Protein AF-A0A1B0A9K8-F1 (afdb_monomer_lite)

pLDDT: mean 72.8, std 22.55, range [23.31, 94.94]

InterPro domains:
  IPR026983 Dynein heavy chain [PTHR10676] (11-129)
  IPR027417 P-loop containing nucleoside triphosphate hydrolase [G3DSA:3.40.50.300] (1-230)

Secondary structure (DSSP, 8-state):
-HHHHHTSTTEEEEEEE--TT--HHHHHHHHHHHEEEEEETTEEEEEESSSEEEEEEETGGGS---TTS--HHHHHHHHHHHHSEEEE---GGGS----------------------------------------------EEEEE-SEEEEE------SSSSTTTTGGGS-HHHHHHS-----PPPPHHHHHHHHHHHHHHHHT---SSSS---SSTT--HHHHHHHHHHHHHHHHHHTT-

Foldseek 3Di:
DVVVQVVDPFEAEAEAEDAQPDDLVVVVVSQPVQWDWDQDPVGIETEGPTQAYEYEYEAPLRYHADPVLDGNNLVSVLCCVPVQWDWDQPDPVPDPPPPDDDDDDDDDDDDDDDDDDDDDDDDDDDPPDPPVPVPPPCSPGDIYGYPRYHYHYDHDQDPPDPDRCVSVSSHDVSSVVVDDDDDDDDDDLVVQLVVQLVVCCCQQVNDPDPDDDPRPDPDDDSVNSSVVSVVVSVVVVVVVVD

Sequence (242 aa):
MRYAVQEMNGYDLVVINCSGQMTPAYVLHCIKQNCIAVSGARGREYKPRQQRLVVFLKNLDLCYLDTWQCNAIVELLQQIVQRQGFYNVTDYTTAPTTTNSTAATAATTTTTSSNIADKAANNASSRSNRGSSNINNNNNLEWINVSGLQICGSISETTASATANATLLKIAPRYLAINHQVRIANPSPADMLTVLQHSLEPLLVGQSGSGRSAAHFKGFTSQTVQYIAEGLMDFSTKVCKQ

Organism: Glossina pallidipes (NCBI:txid7398)

Radius of gyration: 29.92 Å; chains: 1; bounding box: 94×53×63 Å

Structure (mmCIF, N/CA/C/O backbone):
data_AF-A0A1B0A9K8-F1
#
_entry.id   AF-A0A1B0A9K8-F1
#
loop_
_atom_site.group_PDB
_atom_site.id
_atom_site.type_symbol
_atom_site.label_atom_id
_atom_site.label_alt_id
_atom_site.label_comp_id
_atom_site.label_asym_id
_atom_site.label_entity_id
_atom_site.label_seq_id
_atom_site.pdbx_PDB_ins_code
_atom_site.Cartn_x
_atom_site.Cartn_y
_atom_site.Cartn_z
_atom_site.occupancy
_atom_site.B_iso_or_equiv
_atom_site.auth_seq_id
_atom_site.auth_comp_id
_atom_site.auth_asym_id
_atom_site.auth_atom_id
_atom_site.pdbx_PDB_model_num
ATOM 1 N N . MET A 1 1 ? -7.942 -4.304 2.913 1.00 76.94 1 MET A N 1
ATOM 2 C CA . MET A 1 1 ? -7.008 -4.743 1.849 1.00 76.94 1 MET A CA 1
ATOM 3 C C . MET A 1 1 ? -6.770 -6.245 1.850 1.00 76.94 1 MET A C 1
ATOM 5 O O . MET A 1 1 ? -7.175 -6.855 0.881 1.00 76.94 1 MET A O 1
ATOM 9 N N . ARG A 1 2 ? -6.187 -6.867 2.892 1.00 85.75 2 ARG A N 1
ATOM 10 C CA . ARG A 1 2 ? -5.963 -8.333 2.896 1.00 85.75 2 ARG A CA 1
ATOM 11 C C . ARG A 1 2 ? -7.240 -9.144 2.636 1.00 85.75 2 ARG A C 1
ATOM 13 O O . ARG A 1 2 ? -7.254 -9.914 1.690 1.00 85.75 2 ARG A O 1
ATOM 20 N N . TYR A 1 3 ? -8.307 -8.884 3.395 1.00 86.94 3 TYR A N 1
ATOM 21 C CA . TYR A 1 3 ? -9.610 -9.528 3.186 1.00 86.94 3 TYR A CA 1
ATOM 22 C C . TYR A 1 3 ? -10.175 -9.276 1.779 1.00 86.94 3 TYR A C 1
ATOM 24 O O . TYR A 1 3 ? -10.497 -10.217 1.074 1.00 86.94 3 TYR A O 1
ATOM 32 N N . ALA A 1 4 ? -10.170 -8.022 1.316 1.00 84.69 4 ALA A N 1
ATOM 33 C CA . ALA A 1 4 ? -10.658 -7.674 -0.022 1.00 84.69 4 ALA A CA 1
ATOM 34 C C . ALA A 1 4 ? -9.895 -8.374 -1.165 1.00 84.69 4 ALA A C 1
ATOM 36 O O . ALA A 1 4 ? -10.488 -8.703 -2.182 1.00 84.69 4 ALA A O 1
ATOM 37 N N . VAL A 1 5 ? -8.583 -8.605 -1.025 1.00 85.44 5 VAL A N 1
ATOM 38 C CA . VAL A 1 5 ? -7.808 -9.329 -2.048 1.00 85.44 5 VAL A CA 1
ATOM 39 C C . VAL A 1 5 ? -8.033 -10.838 -1.966 1.00 85.44 5 VAL A C 1
ATOM 41 O O . VAL A 1 5 ? -8.031 -11.489 -3.001 1.00 85.44 5 VAL A O 1
ATOM 44 N N . GLN A 1 6 ? -8.296 -11.389 -0.778 1.00 85.75 6 GLN A N 1
ATOM 45 C CA . GLN A 1 6 ? -8.657 -12.804 -0.627 1.00 85.75 6 GLN A CA 1
ATOM 46 C C . GLN A 1 6 ? -9.980 -13.161 -1.316 1.00 85.75 6 GLN A C 1
ATOM 48 O O . GLN A 1 6 ? -10.138 -14.293 -1.759 1.00 85.75 6 GLN A O 1
ATOM 53 N N . GLU A 1 7 ? -10.909 -12.212 -1.431 1.00 86.81 7 GLU A N 1
ATOM 54 C CA . GLU A 1 7 ? -12.176 -12.409 -2.149 1.00 86.81 7 GLU A CA 1
ATOM 55 C C . GLU A 1 7 ? -12.013 -12.401 -3.679 1.00 86.81 7 GLU A C 1
ATOM 57 O O . GLU A 1 7 ? -12.891 -12.874 -4.400 1.00 86.81 7 GLU A O 1
ATOM 62 N N . MET A 1 8 ? -10.896 -11.881 -4.199 1.00 88.00 8 MET A N 1
ATOM 63 C CA . MET A 1 8 ? -10.651 -11.793 -5.637 1.00 88.00 8 MET A CA 1
ATOM 64 C C . MET A 1 8 ? -9.834 -12.989 -6.137 1.00 88.00 8 MET A C 1
ATOM 66 O O . MET A 1 8 ? -8.641 -13.115 -5.862 1.00 88.00 8 MET A O 1
ATOM 70 N N . ASN A 1 9 ? -10.445 -13.844 -6.958 1.00 85.19 9 ASN A N 1
ATOM 71 C CA . ASN A 1 9 ? -9.739 -14.975 -7.562 1.00 85.19 9 ASN A CA 1
ATOM 72 C C . ASN A 1 9 ? -8.666 -14.510 -8.564 1.00 85.19 9 ASN A C 1
ATOM 74 O O . ASN A 1 9 ? -8.931 -13.678 -9.430 1.00 85.19 9 ASN A O 1
ATOM 78 N N . GLY A 1 10 ? -7.466 -15.097 -8.482 1.00 84.44 10 GLY A N 1
ATOM 79 C CA . GLY A 1 10 ? -6.367 -14.855 -9.429 1.00 84.44 10 GLY A CA 1
ATOM 80 C C . GLY A 1 10 ? -5.538 -13.591 -9.171 1.00 84.44 10 GLY A C 1
ATOM 81 O O . GLY A 1 10 ? -4.715 -13.230 -10.019 1.00 84.44 10 GLY A O 1
ATOM 82 N N . TYR A 1 11 ? -5.750 -12.925 -8.032 1.00 90.94 11 TYR A N 1
ATOM 83 C CA . TYR A 1 11 ? -4.946 -11.793 -7.581 1.00 90.94 11 TYR A CA 1
ATOM 84 C C . TYR A 1 11 ? -3.891 -12.258 -6.581 1.00 90.94 11 TYR A C 1
ATOM 86 O O . TYR A 1 11 ? -4.205 -12.929 -5.599 1.00 90.94 11 TYR A O 1
ATOM 94 N N . ASP A 1 12 ? -2.652 -11.829 -6.796 1.00 91.38 12 ASP A N 1
ATOM 95 C CA . ASP A 1 12 ? -1.573 -12.012 -5.832 1.00 91.38 12 ASP A CA 1
ATOM 96 C C . ASP A 1 12 ? -1.380 -10.743 -4.995 1.00 91.38 12 ASP A C 1
ATOM 98 O O . ASP A 1 12 ? -1.502 -9.631 -5.518 1.00 91.38 12 ASP A O 1
ATOM 102 N N . LEU A 1 13 ? -1.067 -10.887 -3.706 1.00 92.88 13 LEU A N 1
ATOM 103 C CA . LEU A 1 13 ? -0.876 -9.761 -2.789 1.00 92.88 13 LEU A CA 1
ATOM 104 C C . LEU A 1 13 ? 0.547 -9.738 -2.240 1.00 92.88 13 LEU A C 1
ATOM 106 O O . LEU A 1 13 ? 0.923 -10.556 -1.402 1.00 92.88 13 LEU A O 1
ATOM 110 N N . VAL A 1 14 ? 1.288 -8.694 -2.596 1.00 94.06 14 VAL A N 1
ATOM 111 C CA . VAL A 1 14 ? 2.610 -8.415 -2.032 1.00 94.06 14 VAL A CA 1
ATOM 112 C C . VAL A 1 14 ? 2.504 -7.242 -1.075 1.00 94.06 14 VAL A C 1
ATOM 114 O O . VAL A 1 14 ? 2.205 -6.119 -1.474 1.00 94.06 14 VAL A O 1
ATOM 117 N N . VAL A 1 15 ? 2.752 -7.498 0.209 1.00 94.31 15 VAL A N 1
ATOM 118 C CA . VAL A 1 15 ? 2.757 -6.462 1.247 1.00 94.31 15 VAL A CA 1
ATOM 119 C C . VAL A 1 15 ? 4.188 -6.010 1.513 1.00 94.31 15 VAL A C 1
ATOM 121 O O . VAL A 1 15 ? 5.014 -6.801 1.963 1.00 94.31 15 VAL A O 1
ATOM 124 N N . ILE A 1 16 ? 4.458 -4.727 1.287 1.00 94.31 16 ILE A N 1
ATOM 125 C CA . ILE A 1 16 ? 5.744 -4.081 1.554 1.00 94.31 16 ILE A CA 1
ATOM 126 C C . ILE A 1 16 ? 5.568 -3.133 2.738 1.00 94.31 16 ILE A C 1
ATOM 128 O O . ILE A 1 16 ? 4.790 -2.186 2.669 1.00 94.31 16 ILE A O 1
ATOM 132 N N . ASN A 1 17 ? 6.292 -3.368 3.830 1.00 93.56 17 ASN A N 1
ATOM 133 C CA . ASN A 1 17 ? 6.281 -2.465 4.980 1.00 93.56 17 ASN A CA 1
ATOM 134 C C . ASN A 1 17 ? 7.315 -1.360 4.772 1.00 93.56 17 ASN A C 1
ATOM 136 O O . ASN A 1 17 ? 8.511 -1.638 4.774 1.00 93.56 17 ASN A O 1
ATOM 140 N N . CYS A 1 18 ? 6.861 -0.123 4.594 1.00 90.38 18 CYS A N 1
ATOM 141 C CA . CYS A 1 18 ? 7.729 1.024 4.368 1.00 90.38 18 CYS A CA 1
ATOM 142 C C . CYS A 1 18 ? 8.411 1.480 5.660 1.00 90.38 18 CYS A C 1
ATOM 144 O O . CYS A 1 18 ? 7.833 1.435 6.748 1.00 90.38 18 CYS A O 1
ATOM 146 N N . SER A 1 19 ? 9.659 1.922 5.519 1.00 89.06 19 SER A N 1
ATOM 147 C CA . SER A 1 19 ? 10.487 2.474 6.590 1.00 89.06 19 SER A CA 1
ATOM 148 C C . SER A 1 19 ? 11.415 3.552 6.025 1.00 89.06 19 SER A C 1
ATOM 150 O O . SER A 1 19 ? 11.585 3.654 4.807 1.00 89.06 19 SER A O 1
ATOM 152 N N . GLY A 1 20 ? 12.061 4.327 6.902 1.00 85.81 20 GLY A N 1
ATOM 153 C CA . GLY A 1 20 ? 12.996 5.381 6.490 1.00 85.81 20 GLY A CA 1
ATOM 154 C C . GLY A 1 20 ? 14.227 4.870 5.732 1.00 85.81 20 GLY A C 1
ATOM 155 O O . GLY A 1 20 ? 14.842 5.626 4.998 1.00 85.81 20 GLY A O 1
ATOM 156 N N . GLN A 1 21 ? 14.566 3.584 5.855 1.00 88.44 21 GLN A N 1
ATOM 157 C CA . GLN A 1 21 ? 15.708 2.965 5.163 1.00 88.44 21 GLN A CA 1
ATOM 158 C C . GLN A 1 21 ? 15.313 2.303 3.829 1.00 88.44 21 GLN A C 1
ATOM 160 O O . GLN A 1 21 ? 16.137 1.671 3.170 1.00 88.44 21 GLN A O 1
ATOM 165 N N . MET A 1 22 ? 14.038 2.395 3.440 1.00 88.12 22 MET A N 1
ATOM 166 C CA . MET A 1 22 ? 13.528 1.788 2.215 1.00 88.12 22 MET A CA 1
ATOM 167 C C . MET A 1 22 ? 14.123 2.470 0.980 1.00 88.12 22 MET A C 1
ATOM 169 O O . MET A 1 22 ? 14.076 3.693 0.858 1.00 88.12 22 MET A O 1
ATOM 173 N N . THR A 1 23 ? 14.600 1.674 0.023 1.00 90.25 23 THR A N 1
ATOM 174 C CA . THR A 1 23 ? 15.114 2.174 -1.258 1.00 90.25 23 THR A CA 1
ATOM 175 C C . THR A 1 23 ? 14.212 1.764 -2.429 1.00 90.25 23 THR A C 1
ATOM 177 O O . THR A 1 23 ? 13.556 0.719 -2.370 1.00 90.25 23 THR A O 1
ATOM 180 N N . PRO A 1 24 ? 14.184 2.537 -3.533 1.00 90.06 24 PRO A N 1
ATOM 181 C CA . PRO A 1 24 ? 13.424 2.172 -4.733 1.00 90.06 24 PRO A CA 1
ATOM 182 C C . PRO A 1 24 ? 13.834 0.803 -5.301 1.00 90.06 24 PRO A C 1
ATOM 184 O O . PRO A 1 24 ? 12.994 0.047 -5.788 1.00 90.06 24 PRO A O 1
ATOM 187 N N . ALA A 1 25 ? 15.116 0.446 -5.165 1.00 90.06 25 ALA A N 1
ATOM 188 C CA . ALA A 1 25 ? 15.652 -0.847 -5.581 1.00 90.06 25 ALA A CA 1
ATOM 189 C C . ALA A 1 25 ? 14.968 -2.027 -4.871 1.00 90.06 25 ALA A C 1
ATOM 191 O O . ALA A 1 25 ? 14.706 -3.051 -5.502 1.00 90.06 25 ALA A O 1
ATOM 192 N N . TYR A 1 26 ? 14.619 -1.879 -3.588 1.00 91.94 26 TYR A N 1
ATOM 193 C CA . TYR A 1 26 ? 13.891 -2.912 -2.853 1.00 91.94 26 TYR A CA 1
ATOM 194 C C . TYR A 1 26 ? 12.484 -3.132 -3.424 1.00 91.94 26 TYR A C 1
ATOM 196 O O . TYR A 1 26 ? 12.083 -4.272 -3.653 1.00 91.94 26 TYR A O 1
ATOM 204 N N . VAL A 1 27 ? 11.755 -2.053 -3.731 1.00 92.12 27 VAL A N 1
ATOM 205 C CA . VAL A 1 27 ? 10.416 -2.145 -4.340 1.00 92.12 27 VAL A CA 1
ATOM 206 C C . VAL A 1 27 ? 10.489 -2.852 -5.695 1.00 92.12 27 VAL A C 1
ATOM 208 O O . VAL A 1 27 ? 9.707 -3.765 -5.964 1.00 92.12 27 VAL A O 1
ATOM 211 N N . LEU A 1 28 ? 11.475 -2.495 -6.524 1.00 91.75 28 LEU A N 1
ATOM 212 C CA . LEU A 1 28 ? 11.716 -3.155 -7.810 1.00 91.75 28 LEU A CA 1
ATOM 213 C C . LEU A 1 28 ? 12.077 -4.633 -7.651 1.00 91.75 28 LEU A C 1
ATOM 215 O O . LEU A 1 28 ? 11.612 -5.466 -8.429 1.00 91.75 28 LEU A O 1
ATOM 219 N N . HIS A 1 29 ? 12.872 -4.975 -6.639 1.00 91.44 29 HIS A N 1
ATOM 220 C CA . HIS A 1 29 ? 13.204 -6.358 -6.326 1.00 91.44 29 HIS A CA 1
ATOM 221 C C . HIS A 1 29 ? 11.955 -7.163 -5.935 1.00 91.44 29 HIS A C 1
ATOM 223 O O . HIS A 1 29 ? 11.741 -8.246 -6.479 1.00 91.44 29 HIS A O 1
ATOM 229 N N . CYS A 1 30 ? 11.083 -6.617 -5.081 1.00 92.12 30 CYS A N 1
ATOM 230 C CA . CYS A 1 30 ? 9.811 -7.254 -4.728 1.00 92.12 30 CYS A CA 1
ATOM 231 C C . CYS A 1 30 ? 8.911 -7.476 -5.952 1.00 92.12 30 CYS A C 1
ATOM 233 O O . CYS A 1 30 ? 8.338 -8.557 -6.101 1.00 92.12 30 CYS A O 1
ATOM 235 N N . ILE A 1 31 ? 8.818 -6.492 -6.855 1.00 92.19 31 ILE A N 1
ATOM 236 C CA . ILE A 1 31 ? 8.080 -6.643 -8.119 1.00 92.19 31 ILE A CA 1
ATOM 237 C C . ILE A 1 31 ? 8.719 -7.751 -8.965 1.00 92.19 31 ILE A C 1
ATOM 239 O O . ILE A 1 31 ? 8.027 -8.656 -9.419 1.00 92.19 31 ILE A O 1
ATOM 243 N N . LYS A 1 32 ? 10.046 -7.744 -9.126 1.00 91.00 32 LYS A N 1
ATOM 244 C CA . LYS A 1 32 ? 10.777 -8.741 -9.920 1.00 91.00 32 LYS A CA 1
ATOM 245 C C . LYS A 1 32 ? 10.603 -10.169 -9.395 1.00 91.00 32 LYS A C 1
ATOM 247 O O . LYS A 1 32 ? 10.529 -11.092 -10.196 1.00 91.00 32 LYS A O 1
ATOM 252 N N . GLN A 1 33 ? 10.534 -10.366 -8.079 1.00 92.25 33 GLN A N 1
ATOM 253 C CA . GLN A 1 33 ? 10.318 -11.692 -7.487 1.00 92.25 33 GLN A CA 1
ATOM 254 C C . GLN A 1 33 ? 8.926 -12.261 -7.820 1.00 92.25 33 GLN A C 1
ATOM 256 O O . GLN A 1 33 ? 8.794 -13.455 -8.110 1.00 92.25 33 GLN A O 1
ATOM 261 N N . ASN A 1 34 ? 7.903 -11.403 -7.829 1.00 92.38 34 ASN A N 1
ATOM 262 C CA . ASN A 1 34 ? 6.502 -11.793 -8.033 1.00 92.38 34 ASN A CA 1
ATOM 263 C C . ASN A 1 34 ? 6.042 -11.695 -9.500 1.00 92.38 34 ASN A C 1
ATOM 265 O O . ASN A 1 34 ? 4.956 -12.158 -9.856 1.00 92.38 34 ASN A O 1
ATOM 269 N N . CYS A 1 35 ? 6.892 -11.153 -10.370 1.00 92.69 35 CYS A N 1
ATOM 270 C CA . CYS A 1 35 ? 6.682 -11.084 -11.807 1.00 92.69 35 CYS A CA 1
ATOM 271 C C . CYS A 1 35 ? 7.579 -12.072 -12.572 1.00 92.69 35 CYS A C 1
ATOM 273 O O . CYS A 1 35 ? 8.573 -12.599 -12.072 1.00 92.69 35 CYS A O 1
ATOM 275 N N . ILE A 1 36 ? 7.212 -12.314 -13.823 1.00 91.69 36 ILE A N 1
ATOM 276 C CA . ILE A 1 36 ? 7.980 -13.028 -14.834 1.00 91.69 36 ILE A CA 1
ATOM 277 C C . ILE A 1 36 ? 8.450 -11.993 -15.853 1.00 91.69 36 ILE A C 1
ATOM 279 O O . ILE A 1 36 ? 7.671 -11.157 -16.316 1.00 91.69 36 ILE A O 1
ATOM 283 N N . ALA A 1 37 ? 9.733 -12.056 -16.202 1.00 90.06 37 ALA A N 1
ATOM 284 C CA . ALA A 1 37 ? 10.295 -11.252 -17.273 1.00 90.06 37 ALA A CA 1
ATOM 285 C C . ALA A 1 37 ? 9.990 -11.901 -18.625 1.00 90.06 37 ALA A C 1
ATOM 287 O O . ALA A 1 37 ? 10.413 -13.026 -18.888 1.00 90.06 37 ALA A O 1
ATOM 288 N N . VAL A 1 38 ? 9.271 -11.180 -19.476 1.00 90.06 38 VAL A N 1
ATOM 289 C CA . VAL A 1 38 ? 8.932 -11.582 -20.839 1.00 90.06 38 VAL A CA 1
ATOM 290 C C . VAL A 1 38 ? 9.603 -10.606 -21.796 1.00 90.06 38 VAL A C 1
ATOM 292 O O . VAL A 1 38 ? 9.447 -9.394 -21.672 1.00 90.06 38 VAL A O 1
ATOM 295 N N . SER A 1 39 ? 10.361 -11.120 -22.758 1.00 87.88 39 SER A N 1
ATOM 296 C CA . SER A 1 39 ? 10.928 -10.303 -23.832 1.00 87.88 39 SER A CA 1
ATOM 297 C C . SER A 1 39 ? 9.958 -10.283 -25.007 1.00 87.88 39 SER A C 1
ATOM 299 O O . SER A 1 39 ? 9.611 -11.338 -25.535 1.00 87.88 39 SER A O 1
ATOM 301 N N . GLY A 1 40 ? 9.513 -9.094 -25.410 1.00 80.94 40 GLY A N 1
ATOM 302 C CA . GLY A 1 40 ? 8.622 -8.908 -26.554 1.00 80.94 40 GLY A CA 1
ATOM 303 C C . GLY A 1 40 ? 9.164 -7.894 -27.559 1.00 80.94 40 GLY A C 1
ATOM 304 O O . GLY A 1 40 ? 10.235 -7.319 -27.382 1.00 80.94 40 GLY A O 1
ATOM 305 N N . ALA A 1 41 ? 8.379 -7.618 -28.602 1.00 79.44 41 ALA A N 1
ATOM 306 C CA . ALA A 1 41 ? 8.735 -6.650 -29.646 1.00 79.44 41 ALA A CA 1
ATOM 307 C C . ALA A 1 41 ? 8.925 -5.207 -29.124 1.00 79.44 41 ALA A C 1
ATOM 309 O O . ALA A 1 41 ? 9.566 -4.395 -29.780 1.00 79.44 41 ALA A O 1
ATOM 310 N N . ARG A 1 42 ? 8.380 -4.886 -27.941 1.00 79.62 42 ARG A N 1
ATOM 311 C CA . ARG A 1 42 ? 8.494 -3.573 -27.274 1.00 79.62 42 ARG A CA 1
ATOM 312 C C . ARG A 1 42 ? 9.599 -3.518 -26.208 1.00 79.62 42 ARG A C 1
ATOM 314 O O . ARG A 1 42 ? 9.633 -2.572 -25.426 1.00 79.62 42 ARG A O 1
ATOM 321 N N . GLY A 1 43 ? 10.467 -4.528 -26.153 1.00 84.56 43 GLY A N 1
ATOM 322 C CA . GLY A 1 43 ? 11.497 -4.677 -25.124 1.00 84.56 43 GLY A CA 1
ATOM 323 C C . GLY A 1 43 ? 11.095 -5.644 -24.009 1.00 84.56 43 GLY A C 1
ATOM 324 O O . GLY A 1 43 ? 10.150 -6.428 -24.153 1.00 84.56 43 GLY A O 1
ATOM 325 N N . ARG A 1 44 ? 11.841 -5.610 -22.898 1.00 89.19 44 ARG A N 1
ATOM 326 C CA . ARG A 1 44 ? 11.559 -6.433 -21.715 1.00 89.19 44 ARG A CA 1
ATOM 327 C C . ARG A 1 44 ? 10.331 -5.909 -20.970 1.00 89.19 44 ARG A C 1
ATOM 329 O O . ARG A 1 44 ? 10.159 -4.707 -20.782 1.00 89.19 44 ARG A O 1
ATOM 336 N N . GLU A 1 45 ? 9.479 -6.828 -20.542 1.00 91.62 45 GLU A N 1
ATOM 337 C CA . GLU A 1 45 ? 8.238 -6.552 -19.828 1.00 91.62 45 GLU A CA 1
ATOM 338 C C . GLU A 1 45 ? 8.125 -7.464 -18.602 1.00 91.62 45 GLU A C 1
ATOM 340 O O . GLU A 1 45 ? 8.341 -8.672 -18.686 1.00 91.62 45 GLU A O 1
ATOM 345 N N . TYR A 1 46 ? 7.773 -6.898 -17.454 1.00 92.94 46 TYR A N 1
ATOM 346 C CA . TYR A 1 46 ? 7.424 -7.640 -16.252 1.00 92.94 46 TYR A CA 1
ATOM 347 C C . TYR A 1 46 ? 5.918 -7.848 -16.190 1.00 92.94 46 TYR A C 1
ATOM 349 O O . TYR A 1 46 ? 5.152 -6.889 -16.074 1.00 92.94 46 TYR A O 1
ATOM 357 N N . LYS A 1 47 ? 5.519 -9.122 -16.235 1.00 92.62 47 LYS A N 1
ATOM 358 C CA . LYS A 1 47 ? 4.132 -9.562 -16.063 1.00 92.62 47 LYS A CA 1
ATOM 359 C C . LYS A 1 47 ? 3.971 -10.304 -14.744 1.00 92.62 47 LYS A C 1
ATOM 361 O O . LYS A 1 47 ? 4.861 -11.078 -14.399 1.00 92.62 47 LYS A O 1
ATOM 366 N N . PRO A 1 48 ? 2.872 -10.120 -14.004 1.00 93.62 48 PRO A N 1
ATOM 367 C CA . PRO A 1 48 ? 2.611 -10.894 -12.799 1.00 93.62 48 PRO A CA 1
ATOM 368 C C . PRO A 1 48 ? 2.580 -12.397 -13.103 1.00 93.62 48 PRO A C 1
ATOM 370 O O . PRO A 1 48 ? 2.209 -12.815 -14.199 1.00 93.62 48 PRO A O 1
ATOM 373 N N . ARG A 1 49 ? 2.978 -13.219 -12.123 1.00 90.25 49 ARG A N 1
ATOM 374 C CA . ARG A 1 49 ? 2.854 -14.687 -12.216 1.00 90.25 49 ARG A CA 1
ATOM 375 C C . ARG A 1 49 ? 1.393 -15.141 -12.264 1.00 90.25 49 ARG A C 1
ATOM 377 O O . ARG A 1 49 ? 1.087 -16.147 -12.893 1.00 90.25 49 ARG A O 1
ATOM 384 N N . GLN A 1 50 ? 0.519 -14.407 -11.581 1.00 88.81 50 GLN A N 1
ATOM 385 C CA . GLN A 1 50 ? -0.930 -14.610 -11.579 1.00 88.81 50 GLN A CA 1
ATOM 386 C C . GLN A 1 50 ? -1.625 -13.618 -12.527 1.00 88.81 50 GLN A C 1
ATOM 388 O O . GLN A 1 50 ? -0.955 -12.865 -13.231 1.00 88.81 50 GLN A O 1
ATOM 393 N N . GLN A 1 51 ? -2.964 -13.596 -12.561 1.00 88.56 51 GLN A N 1
ATOM 394 C CA . GLN A 1 51 ? -3.707 -12.706 -13.466 1.00 88.56 51 GLN A CA 1
ATOM 395 C C . GLN A 1 51 ? -3.418 -11.226 -13.182 1.00 88.56 51 GLN A C 1
ATOM 397 O O . GLN A 1 51 ? -3.278 -10.436 -14.118 1.00 88.56 51 GLN A O 1
ATOM 402 N N . ARG A 1 52 ? -3.315 -10.849 -11.901 1.00 90.94 52 ARG A N 1
ATOM 403 C CA . ARG A 1 52 ? -2.943 -9.500 -11.455 1.00 90.94 52 ARG A CA 1
ATOM 404 C C . ARG A 1 52 ? -2.114 -9.556 -10.179 1.00 90.94 52 ARG A C 1
ATOM 406 O O . ARG A 1 52 ? -2.325 -10.423 -9.337 1.00 90.94 52 ARG A O 1
ATOM 413 N N . LEU A 1 53 ? -1.200 -8.603 -10.030 1.00 93.19 53 LEU A N 1
ATOM 414 C CA . LEU A 1 53 ? -0.408 -8.426 -8.814 1.00 93.19 53 LEU A CA 1
ATOM 415 C C . LEU A 1 53 ? -0.810 -7.124 -8.122 1.00 93.19 53 LEU A C 1
ATOM 417 O O . LEU A 1 53 ? -0.724 -6.052 -8.717 1.00 93.19 53 LEU A O 1
ATOM 421 N N . VAL A 1 54 ? -1.210 -7.216 -6.858 1.00 94.19 54 VAL A N 1
ATOM 422 C CA . VAL A 1 54 ? -1.483 -6.073 -5.987 1.00 94.19 54 VAL A CA 1
ATOM 423 C C . VAL A 1 54 ? -0.277 -5.854 -5.082 1.00 94.19 54 VAL A C 1
ATOM 425 O O . VAL A 1 54 ? 0.018 -6.670 -4.211 1.00 94.19 54 VAL A O 1
ATOM 428 N N . VAL A 1 55 ? 0.419 -4.735 -5.261 1.00 94.19 55 VAL A N 1
ATOM 429 C CA . VAL A 1 55 ? 1.494 -4.302 -4.363 1.00 94.19 55 VAL A CA 1
ATOM 430 C C . VAL A 1 55 ? 0.916 -3.322 -3.357 1.00 94.19 55 VAL A C 1
ATOM 432 O O . VAL A 1 55 ? 0.492 -2.224 -3.713 1.00 94.19 55 VAL A O 1
ATOM 435 N N . PHE A 1 56 ? 0.906 -3.724 -2.091 1.00 94.94 56 PHE A N 1
ATOM 436 C CA . PHE A 1 56 ? 0.420 -2.922 -0.980 1.00 94.94 56 PHE A CA 1
ATOM 437 C C . PHE A 1 56 ? 1.585 -2.382 -0.144 1.00 94.94 56 PHE A C 1
ATOM 439 O O . PHE A 1 56 ? 2.226 -3.129 0.596 1.00 94.94 56 PHE A O 1
ATOM 446 N N . LEU A 1 57 ? 1.844 -1.078 -0.246 1.00 93.44 57 LEU A N 1
ATOM 447 C CA . LEU A 1 57 ? 2.852 -0.364 0.534 1.00 93.44 57 LEU A CA 1
ATOM 448 C C . LEU A 1 57 ? 2.245 0.144 1.844 1.00 93.44 57 LEU A C 1
ATOM 450 O O . LEU A 1 57 ? 1.452 1.083 1.859 1.00 93.44 57 LEU A O 1
ATOM 454 N N . LYS A 1 58 ? 2.621 -0.471 2.961 1.00 92.00 58 LYS A N 1
ATOM 455 C CA . LYS A 1 58 ? 2.177 -0.059 4.292 1.00 92.00 58 LYS A CA 1
ATOM 456 C C . LYS A 1 58 ? 3.044 1.089 4.810 1.00 92.00 58 LYS A C 1
ATOM 458 O O . LYS A 1 58 ? 4.262 0.959 4.790 1.00 92.00 58 LYS A O 1
ATOM 463 N N . ASN A 1 59 ? 2.420 2.136 5.348 1.00 89.62 59 ASN A N 1
ATOM 464 C CA . ASN A 1 59 ? 3.066 3.291 5.994 1.00 89.62 59 ASN A CA 1
ATOM 465 C C . ASN A 1 59 ? 3.996 4.082 5.061 1.00 89.62 59 ASN A C 1
ATOM 467 O O . ASN A 1 59 ? 5.161 4.325 5.377 1.00 89.62 59 ASN A O 1
ATOM 471 N N . LEU A 1 60 ? 3.489 4.462 3.886 1.00 88.81 60 LEU A N 1
ATOM 472 C CA . LEU A 1 60 ? 4.265 5.166 2.858 1.00 88.81 60 LEU A CA 1
ATOM 473 C C . LEU A 1 60 ? 4.856 6.505 3.353 1.00 88.81 60 LEU A C 1
ATOM 475 O O . LEU A 1 60 ? 5.870 6.966 2.836 1.00 88.81 60 LEU A O 1
ATOM 479 N N . ASP A 1 61 ? 4.255 7.100 4.384 1.00 86.38 61 ASP A N 1
ATOM 480 C CA . ASP A 1 61 ? 4.691 8.330 5.053 1.00 86.38 61 ASP A CA 1
ATOM 481 C C . ASP A 1 61 ? 5.985 8.197 5.875 1.00 86.38 61 ASP A C 1
ATOM 483 O O . ASP A 1 61 ? 6.591 9.213 6.221 1.00 86.38 61 ASP A O 1
ATOM 487 N N . LEU A 1 62 ? 6.421 6.968 6.177 1.00 88.12 62 LEU A N 1
ATOM 488 C CA . LEU A 1 62 ? 7.656 6.698 6.925 1.00 88.12 62 LEU A CA 1
ATOM 489 C C . LEU A 1 62 ? 8.907 6.645 6.045 1.00 88.12 62 LEU A C 1
ATOM 491 O O . LEU A 1 62 ? 10.015 6.551 6.572 1.00 88.12 62 LEU A O 1
ATOM 495 N N . CYS A 1 63 ? 8.749 6.649 4.723 1.00 87.50 63 CYS A N 1
ATOM 496 C CA . CYS A 1 63 ? 9.876 6.692 3.803 1.00 87.50 63 CYS A CA 1
ATOM 497 C C . CYS A 1 63 ? 10.680 7.986 3.979 1.00 87.50 63 CYS A C 1
ATOM 499 O O . CYS A 1 63 ? 10.135 9.026 4.341 1.00 87.50 63 CYS A O 1
ATOM 501 N N . TYR A 1 64 ? 11.984 7.914 3.716 1.00 86.75 64 TYR A N 1
ATOM 502 C CA . TYR A 1 64 ? 12.868 9.072 3.807 1.00 86.75 64 TYR A CA 1
ATOM 503 C C . TYR A 1 64 ? 12.496 10.148 2.778 1.00 86.75 64 TYR A C 1
ATOM 505 O O . TYR A 1 64 ? 12.181 9.840 1.625 1.00 86.75 64 TYR A O 1
ATOM 513 N N . LEU A 1 65 ? 12.550 11.407 3.216 1.00 86.88 65 LEU A N 1
ATOM 514 C CA . LEU A 1 65 ? 12.432 12.587 2.367 1.00 86.88 65 LEU A CA 1
ATOM 515 C C . LEU A 1 65 ? 13.798 13.255 2.276 1.00 86.88 65 LEU A C 1
ATOM 517 O O . LEU A 1 65 ? 14.491 13.395 3.286 1.00 86.88 65 LEU A O 1
ATOM 521 N N . ASP A 1 66 ? 14.157 13.687 1.074 1.00 86.50 66 ASP A N 1
ATOM 522 C CA . ASP A 1 66 ? 15.366 14.468 0.862 1.00 86.50 66 ASP A CA 1
ATOM 523 C C . ASP A 1 66 ? 15.209 15.931 1.330 1.00 86.50 66 ASP A C 1
ATOM 525 O O . ASP A 1 66 ? 14.149 16.379 1.784 1.00 86.50 66 ASP A O 1
ATOM 529 N N . THR A 1 67 ? 16.286 16.707 1.191 1.00 87.50 67 THR A N 1
ATOM 530 C CA . THR A 1 67 ? 16.328 18.145 1.509 1.00 87.50 67 THR A CA 1
ATOM 531 C C . THR A 1 67 ? 15.282 18.967 0.744 1.00 87.50 67 THR A C 1
ATOM 533 O O . THR A 1 67 ? 14.899 20.045 1.193 1.00 87.50 67 THR A O 1
ATOM 536 N N . TRP A 1 68 ? 14.785 18.454 -0.381 1.00 86.25 68 TRP A N 1
ATOM 537 C CA . TRP A 1 68 ? 13.794 19.092 -1.246 1.00 86.25 68 TRP A CA 1
ATOM 538 C C . TRP A 1 68 ? 12.373 18.563 -1.014 1.00 86.25 68 TRP A C 1
ATOM 540 O O . TRP A 1 68 ? 11.476 18.870 -1.799 1.00 86.25 68 TRP A O 1
ATOM 550 N N . GLN A 1 69 ? 12.154 17.789 0.056 1.00 83.12 69 GLN A N 1
ATOM 551 C CA . GLN A 1 69 ? 10.879 17.131 0.364 1.00 83.12 69 GLN A CA 1
ATOM 552 C C . GLN A 1 69 ? 10.402 16.177 -0.746 1.00 83.12 69 GLN A C 1
ATOM 554 O O . GLN A 1 69 ? 9.205 15.959 -0.937 1.00 83.12 69 GLN A O 1
ATOM 559 N N . CYS A 1 70 ? 11.340 15.582 -1.479 1.00 83.50 70 CYS A N 1
ATOM 560 C CA . CYS A 1 70 ? 11.084 14.565 -2.480 1.00 83.50 70 CYS A CA 1
ATOM 561 C C . CYS A 1 70 ? 11.317 13.172 -1.889 1.00 83.50 70 CYS A C 1
ATOM 563 O O . CYS A 1 70 ? 12.324 12.894 -1.234 1.00 83.50 70 CYS A O 1
ATOM 565 N N . ASN A 1 71 ? 10.368 12.274 -2.141 1.00 88.19 71 ASN A N 1
ATOM 566 C CA . ASN A 1 71 ? 10.462 10.878 -1.752 1.00 88.19 71 ASN A CA 1
ATOM 567 C C . ASN A 1 71 ? 10.692 10.028 -3.004 1.00 88.19 71 ASN A C 1
ATOM 569 O O . ASN A 1 71 ? 9.800 9.873 -3.843 1.00 88.19 71 ASN A O 1
ATOM 573 N N . ALA A 1 72 ? 11.883 9.436 -3.103 1.00 88.94 72 ALA A N 1
ATOM 574 C CA . ALA A 1 72 ? 12.284 8.624 -4.249 1.00 88.94 72 ALA A CA 1
ATOM 575 C C . ALA A 1 72 ? 11.354 7.420 -4.493 1.00 88.94 72 ALA A C 1
ATOM 577 O O . ALA A 1 72 ? 11.159 7.013 -5.638 1.00 88.94 72 ALA A O 1
ATOM 578 N N . ILE A 1 73 ? 10.751 6.861 -3.436 1.00 91.44 73 ILE A N 1
ATOM 579 C CA . ILE A 1 73 ? 9.772 5.774 -3.562 1.00 91.44 73 ILE A CA 1
ATOM 580 C C . ILE A 1 73 ? 8.514 6.288 -4.256 1.00 91.44 73 ILE A C 1
ATOM 582 O O . ILE A 1 73 ? 8.043 5.666 -5.201 1.00 91.44 73 ILE A O 1
ATOM 586 N N . VAL A 1 74 ? 7.987 7.436 -3.825 1.00 90.75 74 VAL A N 1
ATOM 587 C CA . VAL A 1 74 ? 6.777 8.029 -4.415 1.00 90.75 74 VAL A CA 1
ATOM 588 C C . VAL A 1 74 ? 7.004 8.386 -5.884 1.00 90.75 74 VAL A C 1
ATOM 590 O O . VAL A 1 74 ? 6.138 8.102 -6.707 1.00 90.75 74 VAL A O 1
ATOM 593 N N . GLU A 1 75 ? 8.172 8.926 -6.239 1.00 90.12 75 GLU A N 1
ATOM 594 C CA . GLU A 1 75 ? 8.511 9.217 -7.639 1.00 90.12 75 GLU A CA 1
ATOM 595 C C . GLU A 1 75 ? 8.646 7.938 -8.484 1.00 90.12 75 GLU A C 1
ATOM 597 O O . GLU A 1 75 ? 8.144 7.894 -9.610 1.00 90.12 75 GLU A O 1
ATOM 602 N N . LEU A 1 76 ? 9.219 6.857 -7.936 1.00 91.56 76 LEU A N 1
ATOM 603 C CA . LEU A 1 76 ? 9.222 5.555 -8.612 1.00 91.56 76 LEU A CA 1
ATOM 604 C C . LEU A 1 76 ? 7.790 5.048 -8.853 1.00 91.56 76 LEU A C 1
ATOM 606 O O . LEU A 1 76 ? 7.459 4.631 -9.963 1.00 91.56 76 LEU A O 1
ATOM 610 N N . LEU A 1 77 ? 6.927 5.080 -7.832 1.00 91.81 77 LEU A N 1
ATOM 611 C CA . LEU A 1 77 ? 5.533 4.648 -7.972 1.00 91.81 77 LEU A CA 1
ATOM 612 C C . LEU A 1 77 ? 4.796 5.516 -8.996 1.00 91.81 77 LEU A C 1
ATOM 614 O O . LEU A 1 77 ? 4.071 4.994 -9.842 1.00 91.81 77 LEU A O 1
ATOM 618 N N . GLN A 1 78 ? 5.026 6.830 -8.968 1.00 90.88 78 GLN A N 1
ATOM 619 C CA . GLN A 1 78 ? 4.463 7.767 -9.931 1.00 90.88 78 GLN A CA 1
ATOM 620 C C . GLN A 1 78 ? 4.856 7.406 -11.363 1.00 90.88 78 GLN A C 1
ATOM 622 O O . GLN A 1 78 ? 3.996 7.409 -12.251 1.00 90.88 78 GLN A O 1
ATOM 627 N N . GLN A 1 79 ? 6.135 7.089 -11.573 1.00 91.50 79 GLN A N 1
ATOM 628 C CA . GLN A 1 79 ? 6.670 6.673 -12.860 1.00 91.50 79 GLN A CA 1
ATOM 629 C C . GLN A 1 79 ? 6.017 5.375 -13.340 1.00 91.50 79 GLN A C 1
ATOM 631 O O . GLN A 1 79 ? 5.574 5.316 -14.487 1.00 91.50 79 GLN A O 1
ATOM 636 N N . ILE A 1 80 ? 5.894 4.369 -12.471 1.00 91.94 80 ILE A N 1
ATOM 637 C CA . ILE A 1 80 ? 5.263 3.089 -12.820 1.00 91.94 80 ILE A CA 1
ATOM 638 C C . ILE A 1 80 ? 3.789 3.296 -13.195 1.00 91.94 80 ILE A C 1
ATOM 640 O O . ILE A 1 80 ? 3.347 2.775 -14.214 1.00 91.94 80 ILE A O 1
ATOM 644 N N . VAL A 1 81 ? 3.040 4.103 -12.438 1.00 90.00 81 VAL A N 1
ATOM 645 C CA . VAL A 1 81 ? 1.614 4.356 -12.714 1.00 90.00 81 VAL A CA 1
ATOM 646 C C . VAL A 1 81 ? 1.412 5.128 -14.023 1.00 90.00 81 VAL A C 1
ATOM 648 O O . VAL A 1 81 ? 0.566 4.751 -14.832 1.00 90.00 81 VAL A O 1
ATOM 651 N N . GLN A 1 82 ? 2.188 6.189 -14.270 1.00 90.94 82 GLN A N 1
ATOM 652 C CA . GLN A 1 82 ? 2.010 7.034 -15.462 1.00 90.94 82 GLN A CA 1
ATOM 653 C C . GLN A 1 82 ? 2.589 6.420 -16.734 1.00 90.94 82 GLN A C 1
ATOM 655 O O . GLN A 1 82 ? 2.004 6.549 -17.806 1.00 90.94 82 GLN A O 1
ATOM 660 N N . ARG A 1 83 ? 3.780 5.822 -16.636 1.00 90.88 83 ARG A N 1
ATOM 661 C CA . ARG A 1 83 ? 4.569 5.398 -17.800 1.00 90.88 83 ARG A CA 1
ATOM 662 C C . ARG A 1 83 ? 4.569 3.890 -18.005 1.00 90.88 83 ARG A C 1
ATOM 664 O O . ARG A 1 83 ? 5.069 3.449 -19.032 1.00 90.88 83 ARG A O 1
ATOM 671 N N . GLN A 1 84 ? 4.011 3.115 -17.070 1.00 91.50 84 GLN A N 1
ATOM 672 C CA . GLN A 1 84 ? 3.924 1.651 -17.153 1.00 91.50 84 GLN A CA 1
ATOM 673 C C . GLN A 1 84 ? 5.297 0.996 -17.368 1.00 91.50 84 GLN A C 1
ATOM 675 O O . GLN A 1 84 ? 5.449 0.040 -18.124 1.00 91.50 84 GLN A O 1
ATOM 680 N N . GLY A 1 85 ? 6.325 1.537 -16.714 1.00 90.88 85 GLY A N 1
ATOM 681 C CA . GLY A 1 85 ? 7.689 1.044 -16.836 1.00 90.88 85 GLY A CA 1
ATOM 682 C C . GLY A 1 85 ? 8.694 1.874 -16.053 1.00 90.88 85 GLY A C 1
ATOM 683 O O . GLY A 1 85 ? 8.378 2.945 -15.530 1.00 90.88 85 GLY A O 1
ATOM 684 N N . PHE A 1 86 ? 9.911 1.356 -15.955 1.00 90.81 86 PHE A N 1
ATOM 685 C CA . PHE A 1 86 ? 11.027 1.993 -15.266 1.00 90.81 86 PHE A CA 1
ATOM 686 C C . PHE A 1 86 ? 12.347 1.656 -15.965 1.00 90.81 86 PHE A C 1
ATOM 688 O O . PHE A 1 86 ? 12.430 0.703 -16.739 1.00 90.81 86 PHE A O 1
ATOM 695 N N . TYR A 1 87 ? 13.390 2.434 -15.685 1.00 89.12 87 TYR A N 1
ATOM 696 C CA . TYR A 1 87 ? 14.730 2.137 -16.179 1.00 89.12 87 TYR A CA 1
ATOM 697 C C . TYR A 1 87 ? 15.450 1.190 -15.224 1.00 89.12 87 TYR A C 1
ATOM 699 O O . TYR A 1 87 ? 15.529 1.449 -14.022 1.00 89.12 87 TYR A O 1
ATOM 707 N N . ASN A 1 88 ? 15.991 0.101 -15.759 1.00 82.88 88 ASN A N 1
ATOM 708 C CA . ASN A 1 88 ? 16.855 -0.797 -15.013 1.00 82.88 88 ASN A CA 1
ATOM 709 C C . ASN A 1 88 ? 18.260 -0.197 -14.932 1.00 82.88 88 ASN A C 1
ATOM 711 O O . ASN A 1 88 ? 18.972 -0.130 -15.935 1.00 82.88 88 ASN A O 1
ATOM 715 N N . VAL A 1 89 ? 18.639 0.257 -13.740 1.00 72.50 89 VAL A N 1
ATOM 716 C CA . VAL A 1 89 ? 19.992 0.733 -13.459 1.00 72.50 89 VAL A CA 1
ATOM 717 C C . VAL A 1 89 ? 20.732 -0.394 -12.752 1.00 72.50 89 VAL A C 1
ATOM 719 O O . VAL A 1 89 ? 20.518 -0.644 -11.568 1.00 72.50 89 VAL A O 1
ATOM 722 N N . THR A 1 90 ? 21.580 -1.097 -13.500 1.00 60.25 90 THR A N 1
ATOM 723 C CA . THR A 1 90 ? 22.408 -2.192 -12.973 1.00 60.25 90 THR A CA 1
ATOM 724 C C . THR A 1 90 ? 23.567 -1.669 -12.106 1.00 60.25 90 THR A C 1
ATOM 726 O O . THR A 1 90 ? 24.042 -2.392 -11.235 1.00 60.25 90 THR A O 1
ATOM 729 N N . ASP A 1 91 ? 23.940 -0.389 -12.250 1.00 47.12 91 ASP A N 1
ATOM 730 C CA . ASP A 1 91 ? 25.124 0.210 -11.620 1.00 47.12 91 ASP A CA 1
ATOM 731 C C . ASP A 1 91 ? 24.740 1.314 -10.618 1.00 47.12 91 ASP A C 1
ATOM 733 O O . ASP A 1 91 ? 24.829 2.509 -10.896 1.0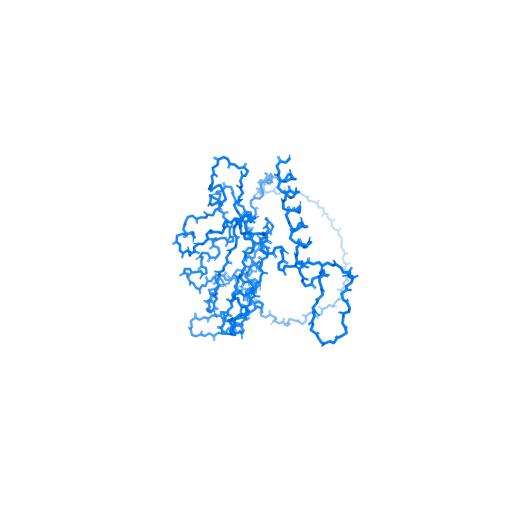0 47.12 91 ASP A O 1
ATOM 737 N N . TYR A 1 92 ? 24.302 0.943 -9.415 1.00 48.34 92 TYR A N 1
ATOM 738 C CA . TYR A 1 92 ? 24.155 1.909 -8.312 1.00 48.34 92 TYR A CA 1
ATOM 739 C C . TYR A 1 92 ? 25.483 2.189 -7.583 1.00 48.34 92 TYR A C 1
ATOM 741 O O . TYR A 1 92 ? 25.523 3.013 -6.673 1.00 48.34 92 TYR A O 1
ATOM 749 N N . THR A 1 93 ? 26.589 1.551 -7.986 1.00 43.88 93 THR A N 1
ATOM 750 C CA . THR A 1 93 ? 27.941 1.798 -7.450 1.00 43.88 93 THR A CA 1
ATOM 751 C C . THR A 1 93 ? 28.538 3.149 -7.864 1.00 43.88 93 THR A C 1
ATOM 753 O O . THR A 1 93 ? 29.619 3.498 -7.402 1.00 43.88 93 THR A O 1
ATOM 756 N N . THR A 1 94 ? 27.825 3.944 -8.668 1.00 44.53 94 THR A N 1
ATOM 757 C CA . THR A 1 94 ? 28.234 5.296 -9.094 1.00 44.53 94 THR A CA 1
ATOM 758 C C . THR A 1 94 ? 27.075 6.297 -9.100 1.00 44.53 94 THR A C 1
ATOM 760 O O . THR A 1 94 ? 27.045 7.222 -9.907 1.00 44.53 94 THR A O 1
ATOM 763 N N . ALA A 1 95 ? 26.107 6.162 -8.190 1.00 37.75 95 ALA A N 1
ATOM 764 C CA . ALA A 1 95 ? 25.303 7.325 -7.818 1.00 37.75 95 ALA A CA 1
ATOM 765 C C . ALA A 1 95 ? 26.133 8.167 -6.830 1.00 37.75 95 ALA A C 1
ATOM 767 O O . ALA A 1 95 ? 26.605 7.608 -5.837 1.00 37.75 95 ALA A O 1
ATOM 768 N N . PRO A 1 96 ? 26.358 9.474 -7.068 1.00 42.56 96 PRO A N 1
ATOM 769 C CA . PRO A 1 96 ? 27.075 10.311 -6.124 1.00 42.56 96 PRO A CA 1
ATOM 770 C C . PRO A 1 96 ? 26.203 10.456 -4.880 1.00 42.56 96 PRO A C 1
ATOM 772 O O . PRO A 1 96 ? 25.283 11.269 -4.826 1.00 42.56 96 PRO A O 1
ATOM 775 N N . THR A 1 97 ? 26.493 9.659 -3.859 1.00 37.56 97 THR A N 1
ATOM 776 C CA . THR A 1 97 ? 26.148 10.015 -2.493 1.00 37.56 97 THR A CA 1
ATOM 777 C C . THR A 1 97 ? 26.910 11.305 -2.222 1.00 37.56 97 THR A C 1
ATOM 779 O O . THR A 1 97 ? 28.118 11.288 -1.991 1.00 37.56 97 THR A O 1
ATOM 782 N N . THR A 1 98 ? 26.239 12.450 -2.321 1.00 41.59 98 THR A N 1
ATOM 783 C CA . THR A 1 98 ? 26.753 13.713 -1.791 1.00 41.59 98 THR A CA 1
ATOM 784 C C . THR A 1 98 ? 26.759 13.599 -0.269 1.00 41.59 98 THR A C 1
ATOM 786 O O . THR A 1 98 ? 25.912 14.145 0.429 1.00 41.59 98 THR A O 1
ATOM 789 N N . THR A 1 99 ? 27.705 12.832 0.263 1.00 33.09 99 THR A N 1
ATOM 790 C CA . THR A 1 99 ? 28.210 13.036 1.610 1.00 33.09 99 THR A CA 1
ATOM 791 C C . THR A 1 99 ? 29.295 14.085 1.489 1.00 33.09 99 THR A C 1
ATOM 793 O O . THR A 1 99 ? 30.347 13.847 0.899 1.00 33.09 99 THR A O 1
ATOM 796 N N . ASN A 1 100 ? 29.007 15.266 2.024 1.00 43.47 100 ASN A N 1
ATOM 797 C CA . ASN A 1 100 ? 30.004 16.276 2.319 1.00 43.47 100 ASN A CA 1
ATOM 798 C C . ASN A 1 100 ? 31.086 15.653 3.211 1.00 43.47 100 ASN A C 1
ATOM 800 O O . ASN A 1 100 ? 30.917 15.541 4.422 1.00 43.47 100 ASN A O 1
ATOM 804 N N . SER A 1 101 ? 32.199 15.259 2.610 1.00 35.06 101 SER A N 1
ATOM 805 C CA . SER A 1 101 ? 33.451 14.993 3.303 1.00 35.06 101 SER A CA 1
ATOM 806 C C . SER A 1 101 ? 34.570 15.640 2.499 1.00 35.06 101 SER A C 1
ATOM 808 O O . SER A 1 101 ? 35.009 15.164 1.457 1.00 35.06 101 SER A O 1
ATOM 810 N N . THR A 1 102 ? 34.960 16.806 3.002 1.00 37.75 102 THR A N 1
ATOM 811 C CA . THR A 1 102 ? 36.258 17.461 2.847 1.00 37.75 102 THR A CA 1
ATOM 812 C C . THR A 1 102 ? 37.359 16.564 2.276 1.00 37.75 102 THR A C 1
ATOM 814 O O . THR A 1 102 ? 37.880 15.698 2.975 1.00 37.75 102 THR A O 1
ATOM 817 N N . ALA A 1 103 ? 37.782 16.852 1.049 1.00 29.88 103 ALA A N 1
ATOM 818 C CA . ALA A 1 103 ? 39.133 16.572 0.589 1.00 29.88 103 ALA A CA 1
ATOM 819 C C . ALA A 1 103 ? 39.497 17.596 -0.488 1.00 29.88 103 ALA A C 1
ATOM 821 O O . ALA A 1 103 ? 39.259 17.423 -1.681 1.00 29.88 103 ALA A O 1
ATOM 822 N N . ALA A 1 104 ? 40.076 18.700 -0.023 1.00 28.45 104 ALA A N 1
ATOM 823 C CA . ALA A 1 104 ? 41.065 19.412 -0.804 1.00 28.45 104 ALA A CA 1
ATOM 824 C C . ALA A 1 104 ? 42.171 18.418 -1.187 1.00 28.45 104 ALA A C 1
ATOM 826 O O . ALA A 1 104 ? 42.608 17.631 -0.347 1.00 28.45 104 ALA A O 1
ATOM 827 N N . THR A 1 105 ? 42.637 18.448 -2.429 1.00 28.53 105 THR A N 1
ATOM 828 C CA . THR A 1 105 ? 43.999 18.877 -2.799 1.00 28.53 105 THR A CA 1
ATOM 829 C C . THR A 1 105 ? 44.248 18.464 -4.248 1.00 28.53 105 THR A C 1
ATOM 831 O O . THR A 1 105 ? 44.016 17.328 -4.652 1.00 28.53 105 THR A O 1
ATOM 834 N N . ALA A 1 106 ? 44.686 19.444 -5.030 1.00 29.23 106 ALA A N 1
ATOM 835 C CA . ALA A 1 106 ? 45.035 19.349 -6.433 1.00 29.23 106 ALA A CA 1
ATOM 836 C C . ALA A 1 106 ? 46.178 18.354 -6.696 1.00 29.23 106 ALA A C 1
ATOM 838 O O . ALA A 1 106 ? 47.140 18.293 -5.934 1.00 29.23 106 ALA A O 1
ATOM 839 N N . ALA A 1 107 ? 46.114 17.646 -7.824 1.00 28.02 107 ALA A N 1
ATOM 840 C CA . ALA A 1 107 ? 47.263 16.963 -8.405 1.00 28.02 107 ALA A CA 1
ATOM 841 C C . ALA A 1 107 ? 47.754 17.777 -9.610 1.00 28.02 107 ALA A C 1
ATOM 843 O O . ALA A 1 107 ? 47.228 17.654 -10.715 1.00 28.02 107 ALA A O 1
ATOM 844 N N . THR A 1 108 ? 48.761 18.615 -9.364 1.00 27.14 108 THR A N 1
ATOM 845 C CA . THR A 1 108 ? 49.622 19.204 -10.392 1.00 27.14 108 THR A CA 1
ATOM 846 C C . THR A 1 108 ? 50.998 18.546 -10.291 1.00 27.14 108 THR A C 1
ATOM 848 O O . THR A 1 108 ? 51.564 18.403 -9.214 1.00 27.14 108 THR A O 1
ATOM 851 N N . THR A 1 109 ? 51.462 18.125 -11.457 1.00 25.36 109 THR A N 1
ATOM 852 C CA . THR A 1 109 ? 52.756 17.630 -11.936 1.00 25.36 109 THR A CA 1
ATOM 853 C C . THR A 1 109 ? 54.034 17.966 -11.132 1.00 25.36 109 THR A C 1
ATOM 855 O O . THR A 1 109 ? 54.163 19.041 -10.551 1.00 25.36 109 THR A O 1
ATOM 858 N N . THR A 1 110 ? 55.047 17.100 -11.337 1.00 23.38 110 THR A N 1
ATOM 859 C CA . THR A 1 110 ? 56.518 17.328 -11.486 1.00 23.38 110 THR A CA 1
ATOM 860 C C . THR A 1 110 ? 57.509 16.821 -10.398 1.00 23.38 110 THR A C 1
ATOM 862 O O . THR A 1 110 ? 57.661 17.418 -9.344 1.00 23.38 110 THR A O 1
ATOM 865 N N . THR A 1 111 ? 58.277 15.781 -10.795 1.00 24.08 111 THR A N 1
ATOM 866 C CA . THR A 1 111 ? 59.749 15.524 -10.671 1.00 24.08 111 THR A CA 1
ATOM 867 C C . THR A 1 111 ? 60.506 15.248 -9.349 1.00 24.08 111 THR A C 1
ATOM 869 O O . THR A 1 111 ? 60.440 16.016 -8.397 1.00 24.08 111 THR A O 1
ATOM 872 N N . THR A 1 112 ? 61.447 14.276 -9.478 1.00 23.31 112 THR A N 1
ATOM 873 C CA . THR A 1 112 ? 62.730 14.009 -8.741 1.00 23.31 112 THR A CA 1
ATOM 874 C C . THR A 1 112 ? 62.619 13.374 -7.332 1.00 23.31 112 THR A C 1
ATOM 876 O O . THR A 1 112 ? 61.805 13.824 -6.547 1.00 23.31 112 THR A O 1
ATOM 879 N N . SER A 1 113 ? 63.346 12.328 -6.886 1.00 24.58 113 SER A N 1
ATOM 880 C CA . SER A 1 113 ? 64.619 11.683 -7.281 1.00 24.58 113 SER A CA 1
ATOM 881 C C . SER A 1 113 ? 64.784 10.260 -6.677 1.00 24.58 113 SER A C 1
ATOM 883 O O . SER A 1 113 ? 64.241 9.976 -5.615 1.00 24.58 113 SER A O 1
ATOM 885 N N . SER A 1 114 ? 65.637 9.446 -7.329 1.00 25.62 114 SER A N 1
ATOM 886 C CA . SER A 1 114 ? 66.636 8.474 -6.800 1.00 25.62 114 SER A CA 1
ATOM 887 C C . SER A 1 114 ? 66.251 7.318 -5.851 1.00 25.62 114 SER A C 1
ATOM 889 O O . SER A 1 114 ? 65.961 7.551 -4.683 1.00 25.62 114 SER A O 1
ATOM 891 N N . ASN A 1 115 ? 66.467 6.063 -6.291 1.00 29.59 115 ASN A N 1
ATOM 892 C CA . ASN A 1 115 ? 67.536 5.174 -5.778 1.00 29.59 115 ASN A CA 1
ATOM 893 C C . ASN A 1 115 ? 67.644 3.840 -6.558 1.00 29.59 115 ASN A C 1
ATOM 895 O O . ASN A 1 115 ? 66.721 3.419 -7.249 1.00 29.59 115 ASN A O 1
ATOM 899 N N . ILE A 1 116 ? 68.840 3.249 -6.493 1.00 27.95 116 ILE A N 1
ATOM 900 C CA . ILE A 1 116 ? 69.481 2.287 -7.407 1.00 27.95 116 ILE A CA 1
ATOM 901 C C . ILE A 1 116 ? 69.407 0.828 -6.890 1.00 27.95 116 ILE A C 1
ATOM 903 O O . ILE A 1 116 ? 69.542 0.617 -5.693 1.00 27.95 116 ILE A O 1
ATOM 907 N N . ALA A 1 117 ? 69.288 -0.117 -7.844 1.00 28.09 117 ALA A N 1
ATOM 908 C CA . ALA A 1 117 ? 69.681 -1.550 -7.887 1.00 28.09 117 ALA A CA 1
ATOM 909 C C . ALA A 1 117 ? 69.163 -2.562 -6.831 1.00 28.09 117 ALA A C 1
ATOM 911 O O . ALA A 1 117 ? 69.411 -2.414 -5.646 1.00 28.09 117 ALA A O 1
ATOM 912 N N . ASP A 1 118 ? 68.555 -3.683 -7.265 1.00 26.92 118 ASP A N 1
ATOM 913 C CA . ASP A 1 118 ? 69.276 -4.943 -7.553 1.00 26.92 118 ASP A CA 1
ATOM 914 C C . ASP A 1 118 ? 68.352 -6.129 -7.954 1.00 26.92 118 ASP A C 1
ATOM 916 O O . ASP A 1 118 ? 67.317 -6.391 -7.353 1.00 26.92 118 ASP A O 1
ATOM 920 N N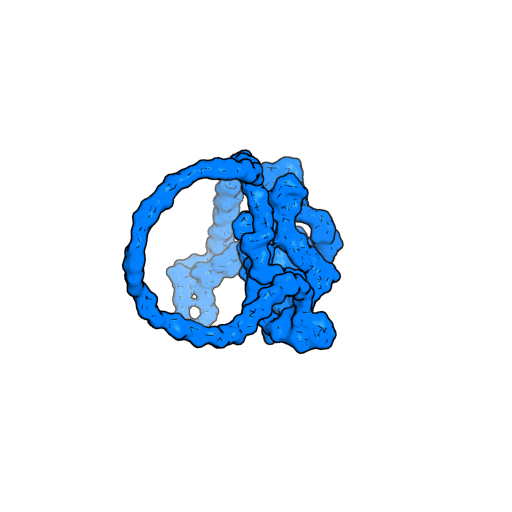 . LYS A 1 119 ? 68.791 -6.848 -8.996 1.00 32.03 119 LYS A N 1
ATOM 921 C CA . LYS A 1 119 ? 68.880 -8.319 -9.155 1.00 32.03 119 LYS A CA 1
ATOM 922 C C . LYS A 1 119 ? 67.683 -9.275 -8.874 1.00 32.03 119 LYS A C 1
ATOM 924 O O . LYS A 1 119 ? 67.397 -9.656 -7.752 1.00 32.03 119 LYS A O 1
ATOM 929 N N . ALA A 1 120 ? 67.206 -9.851 -9.987 1.00 28.45 120 ALA A N 1
ATOM 930 C CA . ALA A 1 120 ? 66.993 -11.284 -10.279 1.00 28.45 120 ALA A CA 1
ATOM 931 C C . ALA A 1 120 ? 65.938 -12.158 -9.541 1.00 28.45 120 ALA A C 1
ATOM 933 O O . ALA A 1 120 ? 66.048 -12.469 -8.365 1.00 28.45 120 ALA A O 1
ATOM 934 N N . ALA A 1 121 ? 65.107 -12.773 -10.401 1.00 32.12 121 ALA A N 1
ATOM 935 C CA . ALA A 1 121 ? 64.691 -14.185 -10.424 1.00 32.12 121 ALA A CA 1
ATOM 936 C C . ALA A 1 121 ? 63.411 -14.653 -9.688 1.00 32.12 121 ALA A C 1
ATOM 938 O O . ALA A 1 121 ? 63.234 -14.490 -8.488 1.00 32.12 121 ALA A O 1
ATOM 939 N N . ASN A 1 122 ? 62.630 -15.417 -10.470 1.00 34.66 122 ASN A N 1
ATOM 940 C CA . ASN A 1 122 ? 61.708 -16.503 -10.105 1.00 34.66 122 ASN A CA 1
ATOM 941 C C . ASN A 1 122 ? 60.306 -16.136 -9.587 1.00 34.66 122 ASN A C 1
ATOM 943 O O . ASN A 1 122 ? 60.130 -15.867 -8.409 1.00 34.66 122 ASN A O 1
ATOM 947 N N . ASN A 1 123 ? 59.271 -16.338 -10.417 1.00 39.09 123 ASN A N 1
ATOM 948 C CA . ASN A 1 123 ? 58.295 -17.401 -10.136 1.00 39.09 123 ASN A CA 1
ATOM 949 C C . ASN A 1 123 ? 57.464 -17.760 -11.381 1.00 39.09 123 ASN A C 1
ATOM 951 O O . ASN A 1 123 ? 57.172 -16.934 -12.242 1.00 39.09 123 ASN A O 1
ATOM 955 N N . ALA A 1 124 ? 57.135 -19.039 -11.451 1.00 33.47 124 ALA A N 1
ATOM 956 C CA . ALA A 1 124 ? 56.580 -19.784 -12.548 1.00 33.47 124 ALA A CA 1
ATOM 957 C C . ALA A 1 124 ? 55.077 -19.547 -12.778 1.00 33.47 124 ALA A C 1
ATOM 959 O O . ALA A 1 124 ? 54.301 -19.283 -11.866 1.00 33.47 124 ALA A O 1
ATOM 960 N N . SER A 1 125 ? 54.695 -19.731 -14.043 1.00 36.03 125 SER A N 1
ATOM 961 C CA . SER A 1 125 ? 53.458 -20.365 -14.512 1.00 36.03 125 SER A CA 1
ATOM 962 C C . SER A 1 125 ? 52.184 -20.205 -13.672 1.00 36.03 125 SER A C 1
ATOM 964 O O . SER A 1 125 ? 51.929 -20.950 -12.730 1.00 36.03 125 SER A O 1
ATOM 966 N N . SER A 1 126 ? 51.261 -19.400 -14.189 1.00 36.53 126 SER A N 1
ATOM 967 C CA . SER A 1 126 ? 49.835 -19.730 -14.154 1.00 36.53 126 SER A CA 1
ATOM 968 C C . SER A 1 126 ? 49.211 -19.297 -15.473 1.00 36.53 126 SER A C 1
ATOM 970 O O . SER A 1 126 ? 48.904 -18.130 -15.695 1.00 36.53 126 SER A O 1
ATOM 972 N N . ARG A 1 127 ? 49.074 -20.271 -16.381 1.00 42.00 127 ARG A N 1
ATOM 973 C CA . ARG A 1 127 ? 48.186 -20.199 -17.543 1.00 42.00 127 ARG A CA 1
ATOM 974 C C . ARG A 1 127 ? 46.775 -19.918 -17.023 1.00 42.00 127 ARG A C 1
ATOM 976 O O . ARG A 1 127 ? 46.069 -20.852 -16.656 1.00 42.00 127 ARG A O 1
ATOM 983 N N . SER A 1 128 ? 46.347 -18.660 -17.001 1.00 35.22 128 SER A N 1
ATOM 984 C CA . SER A 1 128 ? 44.919 -18.374 -17.009 1.00 35.22 128 SER A CA 1
ATOM 985 C C . SER A 1 128 ? 44.473 -18.429 -18.461 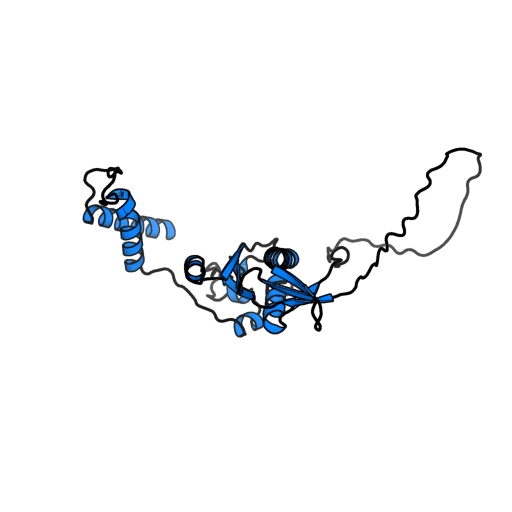1.00 35.22 128 SER A C 1
ATOM 987 O O . SER A 1 128 ? 44.787 -17.585 -19.301 1.00 35.22 128 SER A O 1
ATOM 989 N N . ASN A 1 129 ? 43.802 -19.534 -18.764 1.00 42.28 129 ASN A N 1
ATOM 990 C CA . ASN A 1 129 ? 42.977 -19.702 -19.938 1.00 42.28 129 ASN A CA 1
ATOM 991 C C . ASN A 1 129 ? 42.146 -18.417 -20.078 1.00 42.28 129 ASN A C 1
ATOM 993 O O . ASN A 1 129 ? 41.276 -18.160 -19.243 1.00 42.28 129 ASN A O 1
ATOM 997 N N . ARG A 1 130 ? 42.436 -17.578 -21.081 1.00 37.81 130 ARG A N 1
ATOM 998 C CA . ARG A 1 130 ? 41.544 -16.485 -21.484 1.00 37.81 130 ARG A CA 1
ATOM 999 C C . ARG A 1 130 ? 40.310 -17.132 -22.109 1.00 37.81 130 ARG A C 1
ATOM 1001 O O . ARG A 1 130 ? 40.116 -17.101 -23.318 1.00 37.81 130 ARG A O 1
ATOM 1008 N N . GLY A 1 131 ? 39.483 -17.744 -21.263 1.00 34.28 131 GLY A N 1
ATOM 1009 C CA . GLY A 1 131 ? 38.060 -17.808 -21.506 1.00 34.28 131 GLY A CA 1
ATOM 1010 C C . GLY A 1 131 ? 37.631 -16.359 -21.598 1.00 34.28 131 GLY A C 1
ATOM 1011 O O . GLY A 1 131 ? 37.614 -15.647 -20.596 1.00 34.28 131 GLY A O 1
ATOM 1012 N N . SER A 1 132 ? 37.425 -15.901 -22.829 1.00 42.59 132 SER A N 1
ATOM 1013 C CA . SER A 1 132 ? 36.787 -14.631 -23.124 1.00 42.59 132 SER A CA 1
ATOM 1014 C C . SER A 1 132 ? 35.359 -14.738 -22.597 1.00 42.59 132 SER A C 1
ATOM 1016 O O . SER A 1 132 ? 34.419 -15.066 -23.314 1.00 42.59 132 SER A O 1
ATOM 1018 N N . SER A 1 133 ? 35.212 -14.553 -21.287 1.00 37.16 133 SER A N 1
ATOM 1019 C CA . SER A 1 133 ? 33.954 -14.166 -20.691 1.00 37.16 133 SER A CA 1
ATOM 1020 C C . SER A 1 133 ? 33.647 -12.830 -21.334 1.00 37.16 133 SER A C 1
ATOM 1022 O O . SER A 1 133 ? 34.317 -11.834 -21.061 1.00 37.16 133 SER A O 1
ATOM 1024 N N . ASN A 1 134 ? 32.710 -1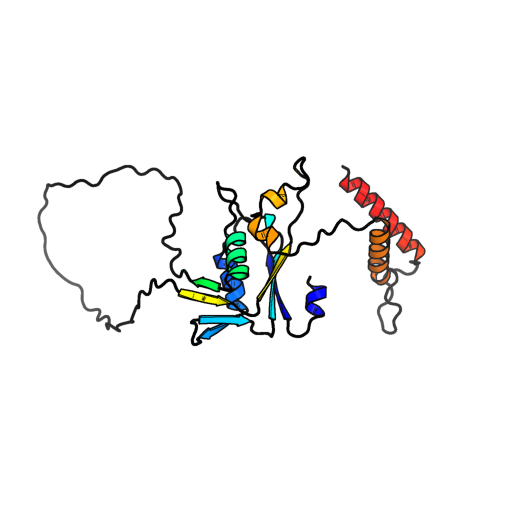2.859 -22.274 1.00 41.50 134 ASN A N 1
ATOM 1025 C CA . ASN A 1 134 ? 32.123 -11.694 -22.905 1.00 41.50 134 ASN A CA 1
ATOM 1026 C C . ASN A 1 134 ? 31.432 -10.890 -21.796 1.00 41.50 134 ASN A C 1
ATOM 1028 O O . ASN A 1 134 ? 30.233 -11.017 -21.551 1.00 41.50 134 ASN A O 1
ATOM 1032 N N . ILE A 1 135 ? 32.224 -10.125 -21.045 1.00 42.25 135 ILE A N 1
ATOM 1033 C CA . ILE A 1 135 ? 31.748 -9.107 -20.124 1.00 42.25 135 ILE A CA 1
ATOM 1034 C C . ILE A 1 135 ? 31.312 -7.972 -21.042 1.00 42.25 135 ILE A C 1
ATOM 1036 O O . ILE A 1 135 ? 32.038 -7.010 -21.285 1.00 42.25 135 ILE A O 1
ATOM 1040 N N . ASN A 1 136 ? 30.129 -8.141 -21.631 1.00 40.34 136 ASN A N 1
ATOM 1041 C CA . ASN A 1 136 ? 29.390 -7.033 -22.197 1.00 40.34 136 ASN A CA 1
ATOM 1042 C C . ASN A 1 136 ? 29.051 -6.129 -21.011 1.00 40.34 136 ASN A C 1
ATOM 1044 O O . ASN A 1 136 ? 28.029 -6.320 -20.350 1.00 40.34 136 ASN A O 1
ATOM 1048 N N . ASN A 1 137 ? 29.949 -5.180 -20.733 1.00 43.22 137 ASN A N 1
ATOM 1049 C CA . ASN A 1 137 ? 29.722 -3.981 -19.931 1.00 43.22 137 ASN A CA 1
ATOM 1050 C C . ASN A 1 137 ? 28.658 -3.130 -20.630 1.00 43.22 137 ASN A C 1
ATOM 1052 O O . ASN A 1 137 ? 28.913 -2.034 -21.124 1.00 43.22 137 ASN A O 1
ATOM 1056 N N . ASN A 1 138 ? 27.454 -3.674 -20.749 1.00 44.25 138 ASN A N 1
ATOM 1057 C CA . ASN A 1 138 ? 26.312 -2.935 -21.217 1.00 44.25 138 ASN A CA 1
ATOM 1058 C C . ASN A 1 138 ? 25.789 -2.182 -20.001 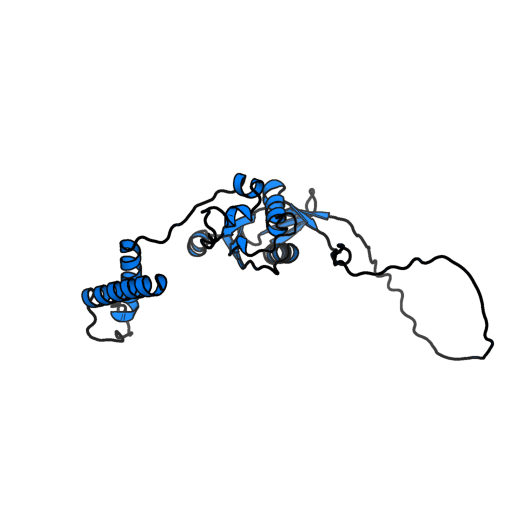1.00 44.25 138 ASN A C 1
ATOM 1060 O O . ASN A 1 138 ? 24.810 -2.600 -19.383 1.00 44.25 138 ASN A O 1
ATOM 1064 N N . ASN A 1 139 ? 26.411 -1.031 -19.728 1.00 51.91 139 ASN A N 1
ATOM 1065 C CA . ASN A 1 139 ? 25.863 0.080 -18.936 1.00 51.91 139 ASN A CA 1
ATOM 1066 C C . ASN A 1 139 ? 24.614 0.669 -19.634 1.00 51.91 139 ASN A C 1
ATOM 1068 O O . ASN A 1 139 ? 24.400 1.879 -19.689 1.00 51.91 139 ASN A O 1
ATOM 1072 N N . ASN A 1 140 ? 23.829 -0.185 -20.286 1.00 59.19 140 ASN A N 1
ATOM 1073 C CA . ASN A 1 140 ? 22.761 0.193 -21.170 1.00 59.19 140 ASN A CA 1
ATOM 1074 C C . ASN A 1 140 ? 21.515 0.295 -20.305 1.00 59.19 140 ASN A C 1
ATOM 1076 O O . ASN A 1 140 ? 20.912 -0.717 -19.943 1.00 59.19 140 ASN A O 1
ATOM 1080 N N . LEU A 1 141 ? 21.190 1.533 -19.934 1.00 73.94 141 LEU A N 1
ATOM 1081 C CA . LEU A 1 141 ? 19.913 1.907 -19.346 1.00 73.94 141 LEU A CA 1
ATOM 1082 C C . LEU A 1 141 ? 18.807 1.289 -20.188 1.00 73.94 141 LEU A C 1
ATOM 1084 O O . LEU A 1 141 ? 18.546 1.708 -21.315 1.00 73.94 141 LEU A O 1
ATOM 1088 N N . GLU A 1 142 ? 18.175 0.264 -19.644 1.00 85.38 142 GLU A N 1
ATOM 1089 C CA . GLU A 1 142 ? 17.126 -0.432 -20.354 1.00 85.38 142 GLU A CA 1
ATOM 1090 C C . GLU A 1 142 ? 15.779 -0.060 -19.763 1.00 85.38 142 GLU A C 1
ATOM 1092 O O . GLU A 1 142 ? 15.560 -0.163 -18.554 1.00 85.38 142 GLU A O 1
ATOM 1097 N N . TRP A 1 143 ? 14.861 0.344 -20.635 1.00 89.25 143 TRP A N 1
ATOM 1098 C CA . TRP A 1 143 ? 13.469 0.500 -20.266 1.00 89.25 143 TRP A CA 1
ATOM 1099 C C . TRP A 1 143 ? 12.800 -0.869 -20.109 1.00 89.25 143 TRP A C 1
ATOM 1101 O O . TRP A 1 143 ? 12.710 -1.642 -21.065 1.00 89.25 143 TRP A O 1
ATOM 1111 N N . ILE A 1 144 ? 12.302 -1.147 -18.906 1.00 90.31 144 ILE A N 1
ATOM 1112 C CA . ILE A 1 144 ? 11.498 -2.327 -18.603 1.00 90.31 144 ILE A CA 1
ATOM 1113 C C . ILE A 1 144 ? 10.045 -1.889 -18.456 1.00 90.31 144 ILE A C 1
ATOM 1115 O O . ILE A 1 144 ? 9.709 -1.085 -17.584 1.00 90.31 144 ILE A O 1
ATOM 1119 N N . ASN A 1 145 ? 9.176 -2.449 -19.293 1.00 92.69 145 ASN A N 1
ATOM 1120 C CA . ASN A 1 145 ? 7.735 -2.260 -19.181 1.00 92.69 145 ASN A CA 1
ATOM 1121 C C . ASN A 1 145 ? 7.175 -3.078 -18.011 1.00 92.69 145 ASN A C 1
ATOM 1123 O O . ASN A 1 145 ? 7.697 -4.139 -17.673 1.00 92.69 145 ASN A O 1
ATOM 1127 N N . VAL A 1 146 ? 6.088 -2.616 -17.408 1.00 92.12 146 VAL A N 1
ATOM 1128 C CA . VAL A 1 146 ? 5.369 -3.321 -16.343 1.00 92.12 146 VAL A CA 1
ATOM 1129 C C . VAL A 1 146 ? 3.894 -3.349 -16.710 1.00 92.12 146 VAL A C 1
ATOM 1131 O O . VAL A 1 146 ? 3.325 -2.313 -17.043 1.00 92.12 146 VAL A O 1
ATOM 1134 N N . SER A 1 147 ? 3.265 -4.520 -16.642 1.00 91.19 147 SER A N 1
ATOM 1135 C CA . SER A 1 147 ? 1.826 -4.660 -16.879 1.00 91.19 147 SER A CA 1
ATOM 1136 C C . SER A 1 147 ? 1.166 -5.545 -15.827 1.00 91.19 147 SER A C 1
ATOM 1138 O O . SER A 1 147 ? 1.830 -6.311 -15.136 1.00 91.19 147 SER A O 1
ATOM 1140 N N . GLY A 1 148 ? -0.153 -5.406 -15.657 1.00 89.25 148 GLY A N 1
ATOM 1141 C CA . GLY A 1 148 ? -0.925 -6.211 -14.699 1.00 89.25 148 GLY A CA 1
ATOM 1142 C C . GLY A 1 148 ? -0.644 -5.906 -13.221 1.00 89.25 148 GLY A C 1
ATOM 1143 O O . GLY A 1 148 ? -0.963 -6.732 -12.364 1.00 89.25 148 GLY A O 1
ATOM 1144 N N . LEU A 1 149 ? -0.056 -4.741 -12.924 1.00 92.44 149 LEU A N 1
ATOM 1145 C CA . LEU A 1 149 ? 0.264 -4.289 -11.572 1.00 92.44 149 LEU A CA 1
ATOM 1146 C C . LEU A 1 149 ? -0.794 -3.309 -11.051 1.00 92.44 149 LEU A C 1
ATOM 1148 O O . LEU A 1 149 ? -1.107 -2.316 -11.705 1.00 92.44 149 LEU A O 1
ATOM 1152 N N . GLN A 1 150 ? -1.288 -3.550 -9.843 1.00 92.50 150 GLN A N 1
ATOM 1153 C CA . GLN A 1 150 ? -2.105 -2.614 -9.081 1.00 92.50 150 GLN A CA 1
ATOM 1154 C C . GLN A 1 150 ? -1.326 -2.181 -7.844 1.00 92.50 150 GLN A C 1
ATOM 1156 O O . GLN A 1 150 ? -0.877 -3.010 -7.057 1.00 92.50 150 GLN A O 1
ATOM 1161 N N . ILE A 1 151 ? -1.153 -0.876 -7.668 1.00 92.56 151 ILE A N 1
ATOM 1162 C CA . ILE A 1 151 ? -0.397 -0.317 -6.549 1.00 92.56 151 ILE A CA 1
ATOM 1163 C C . ILE A 1 151 ? -1.386 0.289 -5.565 1.00 92.56 151 ILE A C 1
ATOM 1165 O O . ILE A 1 151 ? -2.288 1.035 -5.942 1.00 92.56 151 ILE A O 1
ATOM 1169 N N . CYS A 1 152 ? -1.230 -0.046 -4.293 1.00 92.50 152 CYS A N 1
ATOM 1170 C CA . CYS A 1 152 ? -2.016 0.499 -3.201 1.00 92.50 152 CYS A CA 1
ATOM 1171 C C . CYS A 1 152 ? -1.071 0.910 -2.073 1.00 92.50 152 CYS A C 1
ATOM 1173 O O . CYS A 1 152 ? -0.082 0.232 -1.809 1.00 92.50 152 CYS A O 1
ATOM 1175 N N . GLY A 1 153 ? -1.379 2.005 -1.388 1.00 90.56 153 GLY A N 1
ATOM 1176 C CA . GLY A 1 153 ? -0.602 2.481 -0.248 1.00 90.56 153 GLY A CA 1
ATOM 1177 C C . GLY A 1 153 ? -1.492 2.724 0.961 1.00 90.56 153 GLY A C 1
ATOM 1178 O O . GLY A 1 153 ? -2.663 3.065 0.804 1.00 90.56 153 GLY A O 1
ATOM 1179 N N . SER A 1 154 ? -0.942 2.569 2.163 1.00 89.75 154 SER A N 1
ATOM 1180 C CA . SER A 1 154 ? -1.524 3.142 3.375 1.00 89.75 154 SER A CA 1
ATOM 1181 C C . SER A 1 154 ? -0.655 4.282 3.875 1.00 89.75 154 SER A C 1
ATOM 1183 O O . SER A 1 154 ? 0.573 4.187 3.890 1.00 89.75 154 SER A O 1
ATOM 1185 N N . ILE A 1 155 ? -1.312 5.351 4.300 1.00 87.75 155 ILE A N 1
ATOM 1186 C CA . ILE A 1 155 ? -0.692 6.548 4.857 1.00 87.75 155 ILE A CA 1
ATOM 1187 C C . ILE A 1 155 ? -1.346 6.760 6.212 1.00 87.75 155 ILE A C 1
ATOM 1189 O O . ILE A 1 155 ? -2.575 6.726 6.304 1.00 87.75 155 ILE A O 1
ATOM 1193 N N . SER A 1 156 ? -0.537 6.945 7.250 1.00 82.38 156 SER A N 1
ATOM 1194 C CA . SER A 1 156 ? -1.068 7.307 8.562 1.00 82.38 156 SER A CA 1
ATOM 1195 C C . SER A 1 156 ? -1.179 8.826 8.675 1.00 82.38 156 SER A C 1
ATOM 1197 O O . SER A 1 156 ? -0.318 9.576 8.213 1.00 82.38 156 SER A O 1
ATOM 1199 N N . GLU A 1 157 ? -2.256 9.305 9.286 1.00 72.12 157 GLU A N 1
ATOM 1200 C CA . GLU A 1 157 ? -2.390 10.714 9.639 1.00 72.12 157 GLU A CA 1
ATOM 1201 C C . GLU A 1 157 ? -1.675 10.941 10.974 1.00 72.12 157 GLU A C 1
ATOM 1203 O O . GLU A 1 157 ? -2.097 10.432 12.009 1.00 72.12 157 GLU A O 1
ATOM 1208 N N . THR A 1 158 ? -0.540 11.645 10.960 1.00 60.69 158 THR A N 1
ATOM 1209 C CA . THR A 1 158 ? 0.158 12.003 12.201 1.00 60.69 158 THR A CA 1
ATOM 1210 C C . THR A 1 158 ? -0.443 13.298 12.744 1.00 60.69 158 THR A C 1
ATOM 1212 O O . THR A 1 158 ? -0.236 14.370 12.182 1.00 60.69 158 THR A O 1
ATOM 1215 N N . THR A 1 159 ? -1.162 13.207 13.861 1.00 51.88 159 THR A N 1
ATOM 1216 C CA . THR A 1 159 ? -1.781 14.330 14.593 1.00 51.88 159 THR A CA 1
ATOM 1217 C C . THR A 1 159 ? -0.783 15.206 15.367 1.00 51.88 159 THR A C 1
ATOM 1219 O O . THR A 1 159 ? -1.185 16.175 16.002 1.00 51.88 159 THR A O 1
ATOM 1222 N N . ALA A 1 160 ? 0.521 14.916 15.307 1.00 46.50 160 ALA A N 1
ATOM 1223 C CA . ALA A 1 160 ? 1.567 15.589 16.091 1.00 46.50 160 ALA A CA 1
ATOM 1224 C C . ALA A 1 160 ? 1.902 17.031 15.651 1.00 46.50 160 ALA A C 1
ATOM 1226 O O . ALA A 1 160 ? 2.802 17.655 16.203 1.00 46.50 160 ALA A O 1
ATOM 1227 N N . SER A 1 161 ? 1.198 17.588 14.669 1.00 42.16 161 SER A N 1
ATOM 1228 C CA . SER A 1 161 ? 1.369 18.984 14.260 1.00 42.16 161 SER A CA 1
ATOM 1229 C C . SER A 1 161 ? 0.003 19.599 14.011 1.00 42.16 161 SER A C 1
ATOM 1231 O O . SER A 1 161 ? -0.866 18.933 13.454 1.00 42.16 161 SER A O 1
ATOM 1233 N N . ALA A 1 162 ? -0.172 20.855 14.426 1.00 44.84 162 ALA A N 1
ATOM 1234 C CA . ALA A 1 162 ? -1.428 21.611 14.510 1.00 44.84 162 ALA A CA 1
ATOM 1235 C C . ALA A 1 162 ? -2.159 21.865 13.168 1.00 44.84 162 ALA A C 1
ATOM 1237 O O . ALA A 1 162 ? -2.941 22.802 13.033 1.00 44.84 162 ALA A O 1
ATOM 1238 N N . THR A 1 163 ? -1.912 21.054 12.144 1.00 51.62 163 THR A N 1
ATOM 1239 C CA . THR A 1 163 ? -2.536 21.139 10.829 1.00 51.62 163 THR A CA 1
ATOM 1240 C C . THR A 1 163 ? -2.839 19.719 10.360 1.00 51.62 163 THR A C 1
ATOM 1242 O O . THR A 1 163 ? -1.921 18.928 10.152 1.00 51.62 163 THR A O 1
ATOM 1245 N N . ALA A 1 164 ? -4.121 19.402 10.159 1.00 51.09 164 ALA A N 1
ATOM 1246 C CA . ALA A 1 164 ? -4.660 18.082 9.785 1.00 51.09 164 ALA A CA 1
ATOM 1247 C C . ALA A 1 164 ? -4.171 17.515 8.423 1.00 51.09 164 ALA A C 1
ATOM 1249 O O . ALA A 1 164 ? -4.764 16.606 7.859 1.00 51.09 164 ALA A O 1
ATOM 1250 N N . ASN A 1 165 ? -3.094 18.060 7.851 1.00 57.31 165 ASN A N 1
ATOM 1251 C CA . ASN A 1 165 ? -2.565 17.710 6.532 1.00 57.31 165 ASN A CA 1
ATOM 1252 C C . ASN A 1 165 ? -1.041 17.476 6.520 1.00 57.31 165 ASN A C 1
ATOM 1254 O O . ASN A 1 165 ? -0.453 17.322 5.451 1.00 57.31 165 ASN A O 1
ATOM 1258 N N . ALA A 1 166 ? -0.376 17.437 7.678 1.00 57.94 166 ALA A N 1
ATOM 1259 C CA . ALA A 1 166 ? 1.087 17.398 7.744 1.00 57.94 166 ALA A CA 1
ATOM 1260 C C . ALA A 1 166 ? 1.738 16.151 7.126 1.00 57.94 166 ALA A C 1
ATOM 1262 O O . ALA A 1 166 ? 2.841 16.235 6.592 1.00 57.94 166 ALA A O 1
ATOM 1263 N N . THR A 1 167 ? 1.067 14.998 7.138 1.00 61.03 167 THR A N 1
ATOM 1264 C CA . THR A 1 167 ? 1.586 13.795 6.465 1.00 61.03 167 THR A CA 1
ATOM 1265 C C . THR A 1 167 ? 1.290 13.768 4.973 1.00 61.03 167 THR A C 1
ATOM 1267 O O . THR A 1 167 ? 2.075 13.199 4.221 1.00 61.03 167 THR A O 1
ATOM 1270 N N . LEU A 1 168 ? 0.230 14.442 4.514 1.00 60.00 168 LEU A N 1
ATOM 1271 C CA . LEU A 1 168 ? -0.014 14.640 3.083 1.00 60.00 168 LEU A CA 1
ATOM 1272 C C . LEU A 1 168 ? 0.995 15.607 2.461 1.00 60.00 168 LEU A C 1
ATOM 1274 O O . LEU A 1 168 ? 1.339 15.436 1.298 1.00 60.00 168 LEU A O 1
ATOM 1278 N N . LEU A 1 169 ? 1.529 16.557 3.237 1.00 60.75 169 LEU A N 1
ATOM 1279 C CA . LEU A 1 169 ? 2.626 17.428 2.797 1.00 60.75 169 LEU A CA 1
ATOM 1280 C C . LEU A 1 169 ? 3.913 16.649 2.484 1.00 60.75 169 LEU A C 1
ATOM 1282 O O . LEU A 1 169 ? 4.707 17.102 1.667 1.00 60.75 169 LEU A O 1
ATOM 1286 N N . LYS A 1 170 ? 4.098 15.463 3.079 1.00 69.12 170 LYS A N 1
ATOM 1287 C CA . LYS A 1 170 ? 5.244 14.586 2.791 1.00 69.12 170 LYS A CA 1
ATOM 1288 C C . LYS A 1 170 ? 5.118 13.836 1.460 1.00 69.12 170 LYS A C 1
ATOM 1290 O O . LYS A 1 170 ? 6.043 13.129 1.065 1.00 69.12 170 LYS A O 1
ATOM 1295 N N . ILE A 1 171 ? 3.970 13.932 0.787 1.00 80.75 171 ILE A N 1
ATOM 1296 C CA . ILE A 1 171 ? 3.691 13.217 -0.456 1.00 80.75 171 ILE A CA 1
ATOM 1297 C C . ILE A 1 171 ? 3.474 14.232 -1.571 1.00 80.75 171 ILE A C 1
ATOM 1299 O O . ILE A 1 171 ? 2.717 15.189 -1.432 1.00 80.75 171 ILE A O 1
ATOM 1303 N N . ALA A 1 172 ? 4.119 13.996 -2.712 1.00 80.81 172 ALA A N 1
ATOM 1304 C CA . ALA A 1 172 ? 4.007 14.873 -3.866 1.00 80.81 172 ALA A CA 1
ATOM 1305 C C . ALA A 1 172 ? 2.531 15.028 -4.311 1.00 80.81 172 ALA A C 1
ATOM 1307 O O . ALA A 1 172 ? 1.873 14.019 -4.594 1.00 80.81 172 ALA A O 1
ATOM 1308 N N . PRO A 1 173 ? 2.012 16.262 -4.481 1.00 81.44 173 PRO A N 1
ATOM 1309 C CA . PRO A 1 173 ? 0.632 16.497 -4.921 1.00 81.44 173 PRO A CA 1
ATOM 1310 C C . PRO A 1 173 ? 0.289 15.831 -6.258 1.00 81.44 173 PRO A C 1
ATOM 1312 O O . PRO A 1 173 ? -0.839 15.396 -6.467 1.00 81.44 173 PRO A O 1
ATOM 1315 N N . ARG A 1 174 ? 1.280 15.691 -7.149 1.00 86.25 174 ARG A N 1
ATOM 1316 C CA . ARG A 1 174 ? 1.132 14.991 -8.436 1.00 86.25 174 ARG A CA 1
ATOM 1317 C C . ARG A 1 174 ? 0.726 13.527 -8.252 1.00 86.25 174 ARG A C 1
ATOM 1319 O O . ARG A 1 174 ? -0.147 13.046 -8.968 1.00 86.25 174 ARG A O 1
ATOM 1326 N N . TYR A 1 175 ? 1.305 12.858 -7.255 1.00 85.44 175 TYR A N 1
ATOM 1327 C CA . TYR A 1 175 ? 0.960 11.481 -6.917 1.00 85.44 175 TYR A CA 1
ATOM 1328 C C . TYR A 1 175 ? -0.442 11.400 -6.330 1.00 85.44 175 TYR A C 1
ATOM 1330 O O . TYR A 1 175 ? -1.230 10.546 -6.727 1.00 85.44 175 TYR A O 1
ATOM 1338 N N . LEU A 1 176 ? -0.796 12.327 -5.442 1.00 85.38 176 LEU A N 1
ATOM 1339 C CA . LEU A 1 176 ? -2.128 12.360 -4.845 1.00 85.38 176 LEU A CA 1
ATOM 1340 C C . LEU A 1 176 ? -3.233 12.604 -5.884 1.00 85.38 176 LEU A C 1
ATOM 1342 O O . LEU A 1 176 ? -4.280 11.977 -5.786 1.00 85.38 176 LEU A O 1
ATOM 1346 N N . ALA A 1 177 ? -2.990 13.454 -6.884 1.00 87.12 177 ALA A N 1
ATOM 1347 C CA . ALA A 1 177 ? -3.973 13.805 -7.911 1.00 87.12 177 ALA A CA 1
ATOM 1348 C C . ALA A 1 177 ? -4.325 12.648 -8.864 1.00 87.12 177 ALA A C 1
ATOM 1350 O O . ALA A 1 177 ? -5.406 12.637 -9.445 1.00 87.12 177 ALA A O 1
ATOM 1351 N N . ILE A 1 178 ? -3.415 11.689 -9.042 1.00 88.25 178 ILE A N 1
ATOM 1352 C CA . ILE A 1 178 ? -3.604 10.555 -9.961 1.00 88.25 178 ILE A CA 1
ATOM 1353 C C . ILE A 1 178 ? -4.244 9.360 -9.253 1.00 88.25 178 ILE A C 1
ATOM 1355 O O . ILE A 1 178 ? -4.879 8.524 -9.891 1.00 88.25 178 ILE A O 1
ATOM 1359 N N . ASN A 1 179 ? -4.085 9.271 -7.933 1.00 87.81 179 ASN A N 1
ATOM 1360 C CA . ASN A 1 179 ? -4.551 8.138 -7.151 1.00 87.81 179 ASN A CA 1
ATOM 1361 C C . ASN A 1 179 ? -5.891 8.431 -6.470 1.00 87.81 179 ASN A C 1
ATOM 1363 O O . ASN A 1 179 ? -6.109 9.505 -5.913 1.00 87.81 179 ASN A O 1
ATOM 1367 N N . HIS A 1 180 ? -6.761 7.425 -6.421 1.00 90.00 180 HIS A N 1
ATOM 1368 C CA . HIS A 1 180 ? -7.962 7.478 -5.594 1.00 90.00 180 HIS A CA 1
ATOM 1369 C C . HIS A 1 180 ? -7.605 7.262 -4.125 1.00 90.00 180 HIS A C 1
ATOM 1371 O O . HIS A 1 180 ? -6.848 6.352 -3.782 1.00 90.00 180 HIS A O 1
ATOM 1377 N N . GLN A 1 181 ? -8.165 8.095 -3.252 1.00 87.44 181 GLN A N 1
ATOM 1378 C CA . GLN A 1 181 ? -7.903 8.060 -1.819 1.00 87.44 181 GLN A CA 1
ATOM 1379 C C . GLN A 1 181 ? -9.208 7.914 -1.055 1.00 87.44 181 GLN A C 1
ATOM 1381 O O . GLN A 1 181 ? -10.218 8.522 -1.400 1.00 87.44 181 GLN A O 1
ATOM 1386 N N . VAL A 1 182 ? -9.159 7.121 0.010 1.00 89.00 182 VAL A N 1
ATOM 1387 C CA . VAL A 1 182 ? -10.259 6.950 0.955 1.00 89.00 182 VAL A CA 1
ATOM 1388 C C . VAL A 1 182 ? -9.689 7.192 2.341 1.00 89.00 182 VAL A C 1
ATOM 1390 O O . VAL A 1 182 ? -8.710 6.555 2.731 1.00 89.00 182 VAL A O 1
ATOM 1393 N N . ARG A 1 183 ? -10.287 8.127 3.080 1.00 85.00 183 ARG A N 1
ATOM 1394 C CA . ARG A 1 183 ? -9.979 8.332 4.496 1.00 85.00 183 ARG A CA 1
ATOM 1395 C C . ARG A 1 183 ? -10.886 7.435 5.325 1.00 85.00 183 ARG A C 1
ATOM 1397 O O . ARG A 1 183 ? -12.098 7.433 5.136 1.00 85.00 183 ARG A O 1
ATOM 1404 N N . ILE A 1 184 ? -10.279 6.679 6.230 1.00 86.62 184 ILE A N 1
ATOM 1405 C CA . ILE A 1 184 ? -10.983 5.817 7.175 1.00 86.62 184 ILE A CA 1
ATOM 1406 C C . ILE A 1 184 ? -10.768 6.437 8.551 1.00 86.62 184 ILE A C 1
ATOM 1408 O O . ILE A 1 184 ? -9.631 6.542 9.006 1.00 86.62 184 ILE A O 1
ATOM 1412 N N . ALA A 1 185 ? -11.850 6.900 9.172 1.00 85.44 185 ALA A N 1
ATOM 1413 C CA . ALA A 1 185 ? -11.820 7.390 10.542 1.00 85.44 185 ALA A CA 1
ATOM 1414 C C . ALA A 1 185 ? -11.835 6.217 11.530 1.00 85.44 185 ALA A C 1
ATOM 1416 O O . ALA A 1 185 ? -12.186 5.089 11.172 1.00 85.44 185 ALA A O 1
ATOM 1417 N N . ASN A 1 186 ? -11.482 6.491 12.786 1.00 84.69 186 ASN A N 1
ATOM 1418 C CA . ASN A 1 186 ? -11.674 5.514 13.851 1.00 84.69 186 ASN A CA 1
ATOM 1419 C C . ASN A 1 186 ? -13.163 5.129 13.943 1.00 84.69 186 ASN A C 1
ATOM 1421 O O . ASN A 1 186 ? -14.020 6.006 13.792 1.00 84.69 186 ASN A O 1
ATOM 1425 N N . PRO A 1 187 ? -13.477 3.840 14.176 1.00 88.25 187 PRO A N 1
ATOM 1426 C CA . PRO A 1 187 ? -14.856 3.38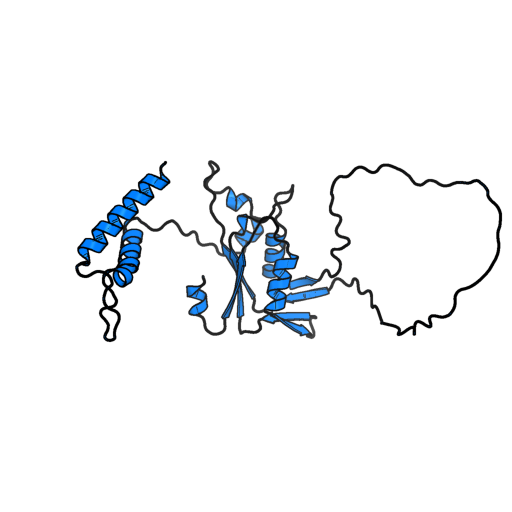2 14.297 1.00 88.25 187 PRO A CA 1
ATOM 1427 C C . PRO A 1 187 ? -15.558 4.100 15.451 1.00 88.25 187 PRO A C 1
ATOM 1429 O O . PRO A 1 187 ? -14.920 4.472 16.443 1.00 88.25 187 PRO A O 1
ATOM 1432 N N . SER A 1 188 ? -16.874 4.292 15.323 1.00 89.38 188 SER A N 1
ATOM 1433 C CA . SER A 1 188 ? -17.660 4.900 16.395 1.00 89.38 188 SER A CA 1
ATOM 1434 C C . SER A 1 188 ? -17.604 4.029 17.662 1.00 89.38 188 SER A C 1
ATOM 1436 O O . SER A 1 188 ? -17.370 2.820 17.563 1.00 89.38 188 SER A O 1
ATOM 1438 N N . PRO A 1 189 ? -17.835 4.596 18.863 1.00 87.19 189 PRO A N 1
ATOM 1439 C CA . PRO A 1 189 ? -17.880 3.803 20.091 1.00 87.19 189 PRO A CA 1
ATOM 1440 C C . PRO A 1 189 ? -18.906 2.664 20.010 1.00 87.19 189 PRO A C 1
ATOM 1442 O O . PRO A 1 189 ? -18.631 1.557 20.451 1.00 87.19 189 PRO A O 1
ATOM 1445 N N . ALA A 1 190 ? -20.058 2.884 19.372 1.00 88.19 190 ALA A N 1
ATOM 1446 C CA . ALA A 1 190 ? -21.055 1.831 19.188 1.00 88.19 190 ALA A CA 1
ATOM 1447 C C . ALA A 1 190 ? -20.526 0.687 18.303 1.00 88.19 190 ALA A C 1
ATOM 1449 O O . ALA A 1 190 ? -20.604 -0.480 18.687 1.00 88.19 190 ALA A O 1
ATOM 1450 N N . ASP A 1 191 ? -19.908 1.012 17.163 1.00 91.12 191 ASP A N 1
ATOM 1451 C CA . ASP A 1 191 ? -19.337 0.001 16.264 1.00 91.12 191 ASP A CA 1
ATOM 1452 C C . ASP A 1 191 ? -18.204 -0.768 16.952 1.00 91.12 191 ASP A C 1
ATOM 1454 O O . ASP A 1 191 ? -18.133 -1.993 16.877 1.00 91.12 191 ASP A O 1
ATOM 1458 N N . MET A 1 192 ? -17.340 -0.067 17.687 1.00 88.75 192 MET A N 1
ATOM 1459 C CA . MET A 1 192 ? -16.241 -0.681 18.427 1.00 88.75 192 MET A CA 1
ATOM 1460 C C . MET A 1 192 ? -16.749 -1.667 19.487 1.00 88.75 192 MET A C 1
ATOM 1462 O O . MET A 1 192 ? -16.173 -2.744 19.638 1.00 88.75 192 MET A O 1
ATOM 1466 N N . LEU A 1 193 ? -17.850 -1.341 20.171 1.00 88.62 193 LEU A N 1
ATOM 1467 C CA . LEU A 1 193 ? -18.476 -2.220 21.158 1.00 88.62 193 LEU A CA 1
ATOM 1468 C C . LEU A 1 193 ? -19.000 -3.483 20.482 1.00 88.62 193 LEU A C 1
ATOM 1470 O O . LEU A 1 193 ? -18.716 -4.585 20.945 1.00 88.62 193 LEU A O 1
ATOM 1474 N N . THR A 1 194 ? -19.691 -3.334 19.348 1.00 88.94 194 THR A N 1
ATOM 1475 C CA . THR A 1 194 ? -20.206 -4.486 18.596 1.00 88.94 194 THR A CA 1
ATOM 1476 C C . THR A 1 194 ? -19.075 -5.391 18.104 1.00 88.94 194 THR A C 1
ATOM 1478 O O . THR A 1 194 ? -19.181 -6.610 18.228 1.00 88.94 194 THR A O 1
ATOM 1481 N N . VAL A 1 195 ? -17.962 -4.827 17.620 1.00 89.88 195 VAL A N 1
ATOM 1482 C CA . VAL A 1 195 ? -16.782 -5.595 17.189 1.00 89.88 195 VAL A CA 1
ATOM 1483 C C . VAL A 1 195 ? -16.155 -6.339 18.365 1.00 89.88 195 VAL A C 1
ATOM 1485 O O . VAL A 1 195 ? -15.858 -7.529 18.246 1.00 89.88 195 VAL A O 1
ATOM 1488 N N . LEU A 1 196 ? -15.984 -5.672 19.511 1.00 88.81 196 LEU A N 1
ATOM 1489 C CA . LEU A 1 196 ? -15.457 -6.303 20.721 1.00 88.81 196 LEU A CA 1
ATOM 1490 C C . LEU A 1 196 ? -16.362 -7.443 21.181 1.00 88.81 196 LEU A C 1
ATOM 1492 O O . LEU A 1 196 ? -15.866 -8.543 21.417 1.00 88.81 196 LEU A O 1
ATOM 1496 N N . GLN A 1 197 ? -17.673 -7.219 21.223 1.00 87.62 197 GLN A N 1
ATOM 1497 C CA . GLN A 1 197 ? -18.654 -8.234 21.592 1.00 87.62 197 GLN A CA 1
ATOM 1498 C C . GLN A 1 197 ? -18.558 -9.466 20.683 1.00 87.62 197 GLN A C 1
ATOM 1500 O O . GLN A 1 197 ? -18.365 -10.570 21.187 1.00 87.62 197 GLN A O 1
ATOM 1505 N N . HIS A 1 198 ? -18.574 -9.277 19.359 1.00 86.69 198 HIS A N 1
ATOM 1506 C CA . HIS A 1 198 ? -18.450 -10.379 18.396 1.00 86.69 198 HIS A CA 1
ATOM 1507 C C . HIS A 1 198 ? -17.084 -11.079 18.455 1.00 86.69 198 HIS A C 1
ATOM 1509 O O . HIS A 1 198 ? -16.991 -12.263 18.142 1.00 86.69 198 HIS A O 1
ATOM 1515 N N . SER A 1 199 ? -16.014 -10.379 18.847 1.00 86.25 199 SER A N 1
ATOM 1516 C CA . SER A 1 199 ? -14.684 -10.986 19.008 1.00 86.25 199 SER A CA 1
ATOM 1517 C C . SER A 1 199 ? -14.540 -11.785 20.310 1.00 86.25 199 SER A C 1
ATOM 1519 O O . SER A 1 199 ? -13.837 -12.795 20.338 1.00 86.25 199 SER A O 1
ATOM 1521 N N . LEU A 1 200 ? -15.216 -11.354 21.380 1.00 84.31 200 LEU A N 1
ATOM 1522 C CA . LEU A 1 200 ? -15.136 -11.949 22.715 1.00 84.31 200 LEU A CA 1
ATOM 1523 C C . LEU A 1 200 ? -16.122 -13.104 22.904 1.00 84.31 200 LEU A C 1
ATOM 1525 O O . LEU A 1 200 ? -15.808 -14.061 23.609 1.00 84.31 200 LEU A O 1
ATOM 1529 N N . GLU A 1 201 ? -17.287 -13.046 22.263 1.00 82.69 201 GLU A N 1
ATOM 1530 C CA . GLU A 1 201 ? -18.311 -14.090 22.321 1.00 82.69 201 GLU A CA 1
ATOM 1531 C C . GLU A 1 201 ? -17.783 -15.497 21.971 1.00 82.69 201 GLU A C 1
ATOM 1533 O O . GLU A 1 201 ? -17.923 -16.392 22.810 1.00 82.69 201 GLU A O 1
ATOM 1538 N N . PRO A 1 202 ? -17.092 -15.734 20.833 1.00 78.69 202 PRO A N 1
ATOM 1539 C CA . PRO A 1 202 ? -16.566 -17.062 20.511 1.00 78.69 202 PRO A CA 1
ATOM 1540 C C . PRO A 1 202 ? -15.463 -17.525 21.474 1.00 78.69 202 PRO A C 1
ATOM 1542 O O . PRO A 1 202 ? -15.279 -18.729 21.651 1.00 78.69 202 PRO A O 1
ATOM 1545 N N . LEU A 1 203 ? -14.742 -16.594 22.111 1.00 79.12 203 LEU A N 1
ATOM 1546 C CA . LEU A 1 203 ? -13.658 -16.903 23.047 1.00 79.12 203 LEU A CA 1
ATOM 1547 C C . LEU A 1 203 ? -14.172 -17.257 24.448 1.00 79.12 203 LEU A C 1
ATOM 1549 O O . LEU A 1 203 ? -13.612 -18.137 25.101 1.00 79.12 203 LEU A O 1
ATOM 1553 N N . LEU A 1 204 ? -15.221 -16.576 24.915 1.00 73.25 204 LEU A N 1
ATOM 1554 C CA . LEU A 1 204 ? -15.724 -16.694 26.288 1.00 73.25 204 LEU A CA 1
ATOM 1555 C C . LEU A 1 204 ? -16.894 -17.667 26.414 1.00 73.25 204 LEU A C 1
ATOM 1557 O O . LEU A 1 204 ? -16.945 -18.444 27.365 1.00 73.25 204 LEU A O 1
ATOM 1561 N N . VAL A 1 205 ? -17.823 -17.636 25.458 1.00 69.94 205 VAL A N 1
ATOM 1562 C CA . VAL A 1 205 ? -19.011 -18.503 25.466 1.00 69.94 205 VAL A CA 1
ATOM 1563 C C . VAL A 1 205 ? -18.690 -19.863 24.837 1.00 69.94 205 VAL A C 1
ATOM 1565 O O . VAL A 1 205 ? -19.330 -20.863 25.156 1.00 69.94 205 VAL A O 1
ATOM 1568 N N . GLY A 1 206 ? -17.629 -19.931 24.025 1.00 60.34 206 GLY A N 1
ATOM 1569 C CA . GLY A 1 206 ? -17.258 -21.121 23.273 1.00 60.34 206 GLY A CA 1
ATOM 1570 C C . GLY A 1 206 ? -18.241 -21.375 22.133 1.00 60.34 206 GLY A C 1
ATOM 1571 O O . GLY A 1 206 ? -19.446 -21.150 22.239 1.00 60.34 206 GLY A O 1
ATOM 1572 N N . GLN A 1 207 ? -17.728 -21.843 21.001 1.00 58.78 207 GLN A N 1
ATOM 1573 C CA . GLN A 1 207 ? -18.557 -22.202 19.859 1.00 58.78 207 GLN A CA 1
ATOM 1574 C C . GLN A 1 207 ? -19.464 -23.374 20.273 1.00 58.78 207 GLN A C 1
ATOM 1576 O O . GLN A 1 207 ? -19.014 -24.513 20.372 1.00 58.78 207 GLN A O 1
ATOM 1581 N N . SER A 1 208 ? -20.743 -23.102 20.547 1.00 50.19 208 SER A N 1
ATOM 1582 C CA . SER A 1 208 ? -21.774 -24.113 20.842 1.00 50.19 208 SER A CA 1
ATOM 1583 C C . SER A 1 208 ? -22.159 -24.886 19.567 1.00 50.19 208 SER A C 1
ATOM 1585 O O . SER A 1 208 ? -23.315 -24.957 19.161 1.00 50.19 208 SER A O 1
ATOM 1587 N N . GLY A 1 209 ? -21.155 -25.406 18.864 1.00 50.12 209 GLY A N 1
ATOM 1588 C CA . GLY A 1 209 ? -21.274 -26.172 17.636 1.00 50.12 209 GLY A CA 1
ATOM 1589 C C . GLY A 1 209 ? -20.650 -27.539 17.855 1.00 50.12 209 GLY A C 1
ATOM 1590 O O . GLY A 1 209 ? -19.437 -27.681 17.804 1.00 50.12 209 GLY A O 1
ATOM 1591 N N . SER A 1 210 ? -21.500 -28.521 18.160 1.00 49.47 210 SER A N 1
ATOM 1592 C CA . SER A 1 210 ? -21.291 -29.963 17.981 1.00 49.47 210 SER A CA 1
ATOM 1593 C C . SER A 1 210 ? -19.848 -30.415 17.688 1.00 49.47 210 SER A C 1
ATOM 1595 O O . SER A 1 210 ? -19.459 -30.559 16.530 1.00 49.47 210 SER A O 1
ATOM 1597 N N . GLY A 1 211 ? -19.090 -30.741 18.738 1.00 48.41 211 GLY A N 1
ATOM 1598 C CA . GLY A 1 211 ? -17.851 -31.511 18.599 1.00 48.41 211 GLY A CA 1
ATOM 1599 C C . GLY A 1 211 ? -16.685 -31.004 19.439 1.00 48.41 211 GLY A C 1
ATOM 1600 O O . GLY A 1 211 ? -15.721 -30.480 18.905 1.00 48.41 211 GLY A O 1
ATOM 1601 N N . ARG A 1 212 ? -16.741 -31.249 20.754 1.00 47.41 212 ARG A N 1
ATOM 1602 C CA . ARG A 1 212 ? -15.571 -31.294 21.654 1.00 47.41 212 ARG A CA 1
ATOM 1603 C C . ARG A 1 212 ? -14.646 -30.061 21.642 1.00 47.41 212 ARG A C 1
ATOM 1605 O O . ARG A 1 212 ? -13.449 -30.196 21.436 1.00 47.41 212 ARG A O 1
ATOM 1612 N N . SER A 1 213 ? -15.173 -28.904 22.024 1.00 48.19 213 SER A N 1
ATOM 1613 C CA . SER A 1 213 ? -14.391 -27.882 22.734 1.00 48.19 213 SER A CA 1
ATOM 1614 C C . SER A 1 213 ? -15.290 -27.275 23.800 1.00 48.19 213 SER A C 1
ATOM 1616 O O . SER A 1 213 ? -16.197 -26.506 23.502 1.00 48.19 213 SER A O 1
ATOM 1618 N N . ALA A 1 214 ? -15.115 -27.719 25.044 1.00 49.41 214 ALA A N 1
ATOM 1619 C CA . ALA A 1 214 ? -15.852 -27.184 26.179 1.00 49.41 214 ALA A CA 1
ATOM 1620 C C . ALA A 1 214 ? -15.536 -25.689 26.316 1.00 49.41 214 ALA A C 1
ATOM 1622 O O . ALA A 1 214 ? -14.365 -25.314 26.290 1.00 49.41 214 ALA A O 1
ATOM 1623 N N . ALA A 1 215 ? -16.563 -24.849 26.470 1.00 52.28 215 ALA A N 1
ATOM 1624 C CA . ALA A 1 215 ? -16.383 -23.464 26.890 1.00 52.28 215 ALA A CA 1
ATOM 1625 C C . ALA A 1 215 ? -15.400 -23.422 28.072 1.00 52.28 215 ALA A C 1
ATOM 1627 O O . ALA A 1 215 ? -15.603 -24.118 29.072 1.00 52.28 215 ALA A O 1
ATOM 1628 N N . HIS A 1 216 ? -14.313 -22.655 27.943 1.00 51.59 216 HIS A N 1
ATOM 1629 C CA . HIS A 1 216 ? -13.239 -22.641 28.942 1.00 51.59 216 HIS A CA 1
ATOM 1630 C C . HIS A 1 216 ? -13.696 -21.998 30.265 1.00 51.59 216 HIS A C 1
ATOM 1632 O O . HIS A 1 216 ? -13.102 -22.238 31.315 1.00 51.59 216 HIS A O 1
ATOM 1638 N N . PHE A 1 217 ? -14.792 -21.231 30.225 1.00 55.53 217 PHE A N 1
ATOM 1639 C CA . PHE A 1 217 ? -15.486 -20.703 31.391 1.00 55.53 217 PHE A CA 1
ATOM 1640 C C . PHE A 1 217 ? -16.980 -21.041 31.331 1.00 55.53 217 PHE A C 1
ATOM 1642 O O . PHE A 1 217 ? -17.719 -20.568 30.472 1.00 55.53 217 PHE A O 1
ATOM 1649 N N . LYS A 1 218 ? -17.454 -21.848 32.284 1.00 56.25 218 LYS A N 1
ATOM 1650 C CA . LYS A 1 218 ? -18.891 -22.045 32.514 1.00 56.25 218 LYS A CA 1
ATOM 1651 C C . LYS A 1 218 ? -19.472 -20.789 33.170 1.00 56.25 218 LYS A C 1
ATOM 1653 O O . LYS A 1 218 ? -18.990 -20.390 34.223 1.00 56.25 218 LYS A O 1
ATOM 1658 N N . GLY A 1 219 ? -20.526 -20.214 32.584 1.00 60.78 219 GLY A N 1
ATOM 1659 C CA . GLY A 1 219 ? -21.333 -19.159 33.218 1.00 60.78 219 GLY A CA 1
ATOM 1660 C C . GLY A 1 219 ? -21.244 -17.762 32.598 1.00 60.78 219 GLY A C 1
ATOM 1661 O O . GLY A 1 219 ? -21.898 -16.854 33.103 1.00 60.78 219 GLY A O 1
ATOM 1662 N N . PHE A 1 220 ? -20.497 -17.568 31.507 1.00 64.62 220 PHE A N 1
ATOM 1663 C CA . PHE A 1 220 ? -20.557 -16.308 30.762 1.00 64.62 220 PHE A CA 1
ATOM 1664 C C . PHE A 1 220 ? -21.825 -16.243 29.911 1.00 64.62 220 PHE A C 1
ATOM 1666 O O . PHE A 1 220 ? -22.054 -17.084 29.045 1.00 64.62 220 PHE A O 1
ATOM 1673 N N . THR A 1 221 ? -22.647 -15.227 30.171 1.00 72.12 221 THR A N 1
ATOM 1674 C CA . THR A 1 221 ? -23.805 -14.878 29.339 1.00 72.12 221 THR A CA 1
ATOM 1675 C C . THR A 1 221 ? -23.425 -13.763 28.366 1.00 72.12 221 THR A C 1
ATOM 1677 O O . THR A 1 221 ? -22.476 -13.020 28.621 1.00 72.12 221 THR A O 1
ATOM 1680 N N . SER A 1 222 ? -24.186 -13.596 27.279 1.00 72.69 222 SER A N 1
ATOM 1681 C CA . SER A 1 222 ? -23.997 -12.483 26.328 1.00 72.69 222 SER A CA 1
ATOM 1682 C C . SER A 1 222 ? -23.983 -11.113 27.035 1.00 72.69 222 SER A C 1
ATOM 1684 O O . SER A 1 222 ? -23.181 -10.240 26.715 1.00 72.69 222 SER A O 1
ATOM 1686 N N . GLN A 1 223 ? -24.776 -10.970 28.100 1.00 79.81 223 GLN A N 1
ATOM 1687 C CA . GLN A 1 223 ? -24.847 -9.760 28.917 1.00 79.81 223 GLN A CA 1
ATOM 1688 C C . GLN A 1 223 ? -23.565 -9.518 29.733 1.00 79.81 223 GLN A C 1
ATOM 1690 O O . GLN A 1 223 ? -23.098 -8.389 29.851 1.00 79.81 223 GLN A O 1
ATOM 1695 N N . THR A 1 224 ? -22.938 -10.578 30.251 1.00 82.00 224 THR A N 1
ATOM 1696 C CA . THR A 1 224 ? -21.638 -10.484 30.934 1.00 82.00 224 THR A CA 1
ATOM 1697 C C . THR A 1 224 ? -20.526 -10.055 29.972 1.00 82.00 224 THR A C 1
ATOM 1699 O O . THR A 1 224 ? -19.665 -9.260 30.344 1.00 82.00 224 THR A O 1
ATOM 1702 N N . VAL A 1 225 ? -20.555 -10.544 28.726 1.00 82.44 225 VAL A N 1
ATOM 1703 C CA . VAL A 1 225 ? -19.605 -10.139 27.675 1.00 82.44 225 VAL A CA 1
ATOM 1704 C C . VAL A 1 225 ? -19.775 -8.660 27.326 1.00 82.44 225 VAL A C 1
ATOM 1706 O O . VAL A 1 225 ? -18.778 -7.959 27.160 1.00 82.44 225 VAL A O 1
ATOM 1709 N N . GLN A 1 226 ? -21.015 -8.166 27.288 1.00 85.19 226 GLN A N 1
ATOM 1710 C CA . GLN A 1 226 ? -21.298 -6.753 27.043 1.00 85.19 226 GLN A CA 1
ATOM 1711 C C . GLN A 1 226 ? -20.688 -5.841 28.119 1.00 85.19 226 GLN A C 1
ATOM 1713 O O . GLN A 1 226 ? -19.968 -4.907 27.775 1.00 85.19 226 GLN A O 1
ATOM 1718 N N . TYR A 1 227 ? -20.877 -6.147 29.409 1.00 88.38 227 TYR A N 1
ATOM 1719 C CA . TYR A 1 227 ? -20.272 -5.353 30.491 1.00 88.38 227 TYR A CA 1
ATOM 1720 C C . TYR A 1 227 ? -18.738 -5.338 30.436 1.00 88.38 227 TYR A C 1
ATOM 1722 O O . TYR A 1 227 ? -18.109 -4.323 30.738 1.00 88.38 227 TYR A O 1
ATOM 1730 N N . ILE A 1 228 ? -18.120 -6.450 30.028 1.00 87.00 228 ILE A N 1
ATOM 1731 C CA . ILE A 1 228 ? -16.664 -6.523 29.844 1.00 87.00 228 ILE A CA 1
ATOM 1732 C C . ILE A 1 228 ? -16.221 -5.648 28.670 1.00 87.00 228 ILE A C 1
ATOM 1734 O O . ILE A 1 228 ? -15.236 -4.921 28.798 1.00 87.00 228 ILE A O 1
ATOM 1738 N N . ALA A 1 229 ? -16.936 -5.689 27.544 1.00 86.88 229 ALA A N 1
ATOM 1739 C CA . ALA A 1 229 ? -16.630 -4.860 26.383 1.00 86.88 229 ALA A CA 1
ATOM 1740 C C . ALA A 1 229 ? -16.752 -3.357 26.703 1.00 86.88 229 ALA A C 1
ATOM 1742 O O . ALA A 1 229 ? -15.862 -2.586 26.342 1.00 86.88 229 ALA A O 1
ATOM 1743 N N . GLU A 1 230 ? -17.796 -2.956 27.436 1.00 89.88 230 GLU A N 1
ATOM 1744 C CA . GLU A 1 230 ? -17.983 -1.579 27.919 1.00 89.88 230 GLU A CA 1
ATOM 1745 C C . GLU A 1 230 ? -16.841 -1.150 28.854 1.00 89.88 230 GLU A C 1
ATOM 1747 O O . GLU A 1 230 ? -16.209 -0.115 28.632 1.00 89.88 230 GLU A O 1
ATOM 1752 N N . GLY A 1 231 ? -16.493 -1.987 29.839 1.00 88.88 231 GLY A N 1
ATOM 1753 C CA . GLY A 1 231 ? -15.386 -1.711 30.759 1.00 88.88 231 GLY A CA 1
ATOM 1754 C C . GLY A 1 231 ? -14.027 -1.578 30.058 1.00 88.88 231 GLY A C 1
ATOM 1755 O O . GLY A 1 231 ? -13.234 -0.698 30.403 1.00 88.88 231 GLY A O 1
ATOM 1756 N N . LEU A 1 232 ? -13.758 -2.408 29.043 1.00 89.56 232 LEU A N 1
ATOM 1757 C CA . LEU A 1 232 ? -12.538 -2.327 28.232 1.00 89.56 232 LEU A CA 1
ATOM 1758 C C . LEU A 1 232 ? -12.485 -1.045 27.393 1.00 89.56 232 LEU A C 1
ATOM 1760 O O . LEU A 1 232 ? -11.420 -0.432 27.283 1.00 89.56 232 LEU A O 1
ATOM 1764 N N . MET A 1 233 ? -13.614 -0.617 26.827 1.00 87.56 233 MET A N 1
ATOM 1765 C CA . MET A 1 233 ? -13.691 0.621 26.052 1.00 87.56 233 MET A CA 1
ATOM 1766 C C . MET A 1 233 ? -13.457 1.856 26.925 1.00 87.56 233 MET A C 1
ATOM 1768 O O . MET A 1 233 ? -12.679 2.742 26.552 1.00 87.56 233 MET A O 1
ATOM 1772 N N . ASP A 1 234 ? -14.067 1.894 28.108 1.00 89.00 234 ASP A N 1
ATOM 1773 C CA . ASP A 1 234 ? -13.867 2.968 29.083 1.00 89.00 234 ASP A CA 1
ATOM 1774 C C . ASP A 1 234 ? -12.416 3.034 29.558 1.00 89.00 234 ASP A C 1
ATOM 1776 O O . ASP A 1 234 ? -11.834 4.120 29.664 1.00 89.00 234 ASP A O 1
ATOM 1780 N N . PHE A 1 235 ? -11.808 1.874 29.813 1.00 89.38 235 PHE A N 1
ATOM 1781 C CA . PHE A 1 235 ? -10.401 1.785 30.182 1.00 89.38 235 PHE A CA 1
ATOM 1782 C C . PHE A 1 235 ? -9.493 2.290 29.057 1.00 89.38 235 PHE A C 1
ATOM 1784 O O . PHE A 1 235 ? -8.672 3.175 29.294 1.00 89.38 235 PHE A O 1
ATOM 1791 N N . SER A 1 236 ? -9.684 1.805 27.824 1.00 87.69 236 SER A N 1
ATOM 1792 C CA . SER A 1 236 ? -8.915 2.261 26.659 1.00 87.69 236 SER A CA 1
ATOM 1793 C C . SER A 1 236 ? -9.045 3.770 26.458 1.00 87.69 236 SER A C 1
ATOM 1795 O O . SER A 1 236 ? -8.054 4.444 26.196 1.00 87.69 236 SER A O 1
ATOM 1797 N N . THR A 1 237 ? -10.249 4.321 26.618 1.00 86.44 237 THR A N 1
ATOM 1798 C CA . THR A 1 237 ? -10.490 5.760 26.454 1.00 86.44 237 THR A CA 1
ATOM 1799 C C . THR A 1 237 ? -9.780 6.579 27.529 1.00 86.44 237 THR A C 1
ATOM 1801 O O . THR A 1 237 ? -9.260 7.654 27.235 1.00 86.44 237 THR A O 1
ATOM 1804 N N . LYS A 1 238 ? -9.741 6.092 28.775 1.00 88.69 238 LYS A N 1
ATOM 1805 C CA . LYS A 1 238 ? -9.023 6.753 29.875 1.00 88.69 238 LYS A CA 1
ATOM 1806 C C . LYS A 1 238 ? -7.509 6.688 29.688 1.00 88.69 238 LYS A C 1
ATOM 1808 O O . LYS A 1 238 ? -6.849 7.699 29.892 1.00 88.69 238 LYS A O 1
ATOM 1813 N N . VAL A 1 239 ? -6.981 5.542 29.255 1.00 91.12 239 VAL A N 1
ATOM 1814 C CA . VAL A 1 239 ? -5.545 5.364 28.984 1.00 91.12 239 VAL A CA 1
ATOM 1815 C C . VAL A 1 239 ? -5.090 6.230 27.811 1.00 91.12 239 VAL A C 1
ATOM 1817 O O . VAL A 1 239 ? -4.050 6.859 27.903 1.00 91.12 239 VAL A O 1
ATOM 1820 N N . CYS A 1 240 ? -5.877 6.332 26.737 1.00 78.94 240 CYS A N 1
ATOM 1821 C CA . CYS A 1 240 ? -5.523 7.170 25.586 1.00 78.94 240 CYS A CA 1
ATOM 1822 C C . CYS A 1 240 ? -5.631 8.686 25.844 1.00 78.94 240 CYS A C 1
ATOM 1824 O O . CYS A 1 240 ? -5.227 9.464 24.983 1.00 78.94 240 CYS A O 1
ATOM 1826 N N . LYS A 1 241 ? -6.220 9.111 26.971 1.00 75.12 241 LYS A N 1
ATOM 1827 C CA . LYS A 1 241 ? -6.346 10.527 27.358 1.00 75.12 241 LYS A CA 1
ATOM 1828 C C . LYS A 1 241 ? -5.253 11.003 28.324 1.00 75.12 241 LYS A C 1
ATOM 1830 O O . LYS A 1 241 ? -5.148 12.215 28.504 1.00 75.12 241 LYS A O 1
ATOM 1835 N N . GLN A 1 242 ? -4.517 10.092 28.967 1.00 48.34 242 GLN A N 1
ATOM 1836 C CA . GLN A 1 242 ? -3.330 10.417 29.772 1.00 48.34 242 GLN A CA 1
ATOM 1837 C C . GLN A 1 242 ? -2.094 10.530 28.883 1.00 48.34 242 GLN A C 1
ATOM 1839 O O . GLN A 1 242 ? -1.246 11.386 29.214 1.00 48.34 242 GLN A O 1
#